Protein AF-A0A7J8IIE7-F1 (afdb_monomer)

InterPro domains:
  IPR001900 Ribonuclease II/R [PF00773] (23-282)
  IPR001900 Ribonuclease II/R [SM00955] (23-291)
  IPR012340 Nucleic acid-binding, OB-fold [SSF50249] (10-291)
  IPR050180 RNR Ribonuclease [PTHR23355] (9-291)

Structure (mmCIF, N/CA/C/O backbone):
data_AF-A0A7J8IIE7-F1
#
_entry.id   AF-A0A7J8IIE7-F1
#
loop_
_atom_site.group_PDB
_atom_site.id
_atom_site.type_symbol
_atom_site.label_atom_id
_atom_site.label_alt_id
_atom_site.label_comp_id
_atom_site.label_asym_id
_atom_site.label_entity_id
_atom_site.label_seq_id
_atom_site.pdbx_PDB_ins_code
_atom_site.Cartn_x
_atom_site.Cartn_y
_atom_site.Cartn_z
_atom_site.occupancy
_atom_site.B_iso_or_equiv
_atom_site.auth_seq_id
_atom_site.auth_comp_id
_atom_site.auth_asym_id
_atom_site.auth_atom_id
_atom_site.pdbx_PDB_model_num
ATOM 1 N N . MET A 1 1 ? -2.745 -30.003 18.448 1.00 51.44 1 MET A N 1
ATOM 2 C CA . MET A 1 1 ? -3.050 -28.563 18.580 1.00 51.44 1 MET A CA 1
ATOM 3 C C . MET A 1 1 ? -3.664 -28.117 17.268 1.00 51.44 1 MET A C 1
ATOM 5 O O . MET A 1 1 ? -3.169 -28.545 16.236 1.00 51.44 1 MET A O 1
ATOM 9 N N . CYS A 1 2 ? -4.763 -27.365 17.295 1.00 62.81 2 CYS A N 1
ATOM 10 C CA . CYS A 1 2 ? -5.325 -26.781 16.077 1.00 62.81 2 CYS A CA 1
ATOM 11 C C . CYS A 1 2 ? -4.445 -25.585 15.702 1.00 62.81 2 CYS A C 1
ATOM 13 O O . CYS A 1 2 ? -4.431 -24.607 16.441 1.00 62.81 2 CYS A O 1
ATOM 15 N N . GLU A 1 3 ? -3.659 -25.696 14.629 1.00 77.00 3 GLU A N 1
ATOM 16 C CA . GLU A 1 3 ? -2.796 -24.598 14.159 1.00 77.00 3 GLU A CA 1
ATOM 17 C C . GLU A 1 3 ? -3.599 -23.472 13.503 1.00 77.00 3 GLU A C 1
ATOM 19 O O . GLU A 1 3 ? -3.144 -22.335 13.461 1.00 77.00 3 GLU A O 1
ATOM 24 N N . MET A 1 4 ? -4.802 -23.774 13.004 1.00 82.75 4 MET A N 1
ATOM 25 C CA . MET A 1 4 ? -5.635 -22.771 12.358 1.00 82.75 4 MET A CA 1
ATOM 26 C C . MET A 1 4 ? -6.387 -21.937 13.400 1.00 82.75 4 MET A C 1
ATOM 28 O O . MET A 1 4 ? -7.080 -22.516 14.248 1.00 82.75 4 MET A O 1
ATOM 32 N N . PRO A 1 5 ? -6.292 -20.599 13.327 1.00 85.00 5 PRO A N 1
ATOM 33 C CA . PRO A 1 5 ? -7.114 -19.722 14.143 1.00 85.00 5 PRO A CA 1
ATOM 34 C C . PRO A 1 5 ? -8.596 -19.881 13.784 1.00 85.00 5 PRO A C 1
ATOM 36 O O . PRO A 1 5 ? -8.955 -20.260 12.669 1.00 85.00 5 PRO A O 1
ATOM 39 N N . VAL A 1 6 ? -9.461 -19.585 14.752 1.00 85.62 6 VAL A N 1
ATOM 40 C CA . VAL A 1 6 ? -10.915 -19.647 14.591 1.00 85.62 6 VAL A CA 1
ATOM 41 C C . VAL A 1 6 ? -11.457 -18.225 14.568 1.00 85.62 6 VAL A C 1
ATOM 43 O O . VAL A 1 6 ? -11.216 -17.462 15.502 1.00 85.62 6 VAL A O 1
ATOM 46 N N . ASN A 1 7 ? -12.208 -17.894 13.521 1.00 88.62 7 ASN A N 1
ATOM 47 C CA . ASN A 1 7 ? -13.047 -16.706 13.466 1.00 88.62 7 ASN A CA 1
ATOM 48 C C . ASN A 1 7 ? -14.441 -17.128 13.007 1.00 88.62 7 ASN A C 1
ATOM 50 O O . ASN A 1 7 ? -14.642 -17.521 11.862 1.00 88.62 7 ASN A O 1
ATOM 54 N N . THR A 1 8 ? -15.389 -17.135 13.936 1.00 87.50 8 THR A N 1
ATOM 55 C CA . THR A 1 8 ? -16.780 -17.550 13.696 1.00 87.50 8 THR A CA 1
ATOM 56 C C . THR A 1 8 ? -17.722 -16.591 14.417 1.00 87.50 8 THR A C 1
ATOM 58 O O . THR A 1 8 ? -17.286 -15.945 15.370 1.00 87.50 8 THR A O 1
ATOM 61 N N . PRO A 1 9 ? -19.005 -16.486 14.033 1.00 87.56 9 PRO A N 1
ATOM 62 C CA . PRO A 1 9 ? -19.965 -15.662 14.769 1.00 87.56 9 PRO A CA 1
ATOM 63 C C . PRO A 1 9 ? -20.050 -16.010 16.266 1.00 87.56 9 PRO A C 1
ATOM 65 O O . PRO A 1 9 ? -20.186 -15.118 17.101 1.00 87.56 9 PRO A O 1
ATOM 68 N N . GLU A 1 10 ? -19.924 -17.293 16.617 1.00 90.75 10 GLU A N 1
ATOM 69 C CA . GLU A 1 10 ? -19.977 -17.787 17.998 1.00 90.75 10 GLU A CA 1
ATOM 70 C C . GLU A 1 10 ? -18.662 -17.565 18.756 1.00 90.75 10 GLU A C 1
ATOM 72 O O . GLU A 1 10 ? -18.666 -17.367 19.972 1.00 90.75 10 GLU A O 1
ATOM 77 N N . ASN A 1 11 ? -17.536 -17.590 18.042 1.00 86.94 11 ASN A N 1
ATOM 78 C CA . ASN A 1 11 ? -16.205 -17.347 18.583 1.00 86.94 11 ASN A CA 1
ATOM 79 C C . ASN A 1 11 ? -15.422 -16.406 17.653 1.00 86.94 11 ASN A C 1
ATOM 81 O O . ASN A 1 11 ? -14.595 -16.875 16.858 1.00 86.94 11 ASN A O 1
ATOM 85 N N . PRO A 1 12 ? -15.721 -15.094 17.694 1.00 90.44 12 PRO A N 1
ATOM 86 C CA . PRO A 1 12 ? -15.067 -14.130 16.831 1.00 90.44 12 PRO A CA 1
ATOM 87 C C . PRO A 1 12 ? -13.641 -13.900 17.309 1.00 90.44 12 PRO A C 1
ATOM 89 O O . PRO A 1 12 ? -13.382 -13.784 18.513 1.00 90.44 12 PRO A O 1
ATOM 92 N N . TRP A 1 13 ? -12.722 -13.788 16.359 1.00 92.06 13 TRP A N 1
ATOM 93 C CA . TRP A 1 13 ? -11.348 -13.441 16.663 1.00 92.06 13 TRP A CA 1
ATOM 94 C C . TRP A 1 13 ? -11.279 -12.036 17.259 1.00 92.06 13 TRP A C 1
ATOM 96 O O . TRP A 1 13 ? -11.956 -11.103 16.817 1.00 92.06 13 TRP A O 1
ATOM 106 N N . LYS A 1 14 ? -10.447 -11.887 18.287 1.00 91.38 14 LYS A N 1
ATOM 107 C CA . LYS A 1 14 ? -10.203 -10.619 18.963 1.00 91.38 14 LYS A CA 1
ATOM 108 C C . LYS A 1 14 ? -8.717 -10.459 19.189 1.00 91.38 14 LYS A C 1
ATOM 110 O O . LYS A 1 14 ? -8.002 -11.433 19.421 1.00 91.38 14 LYS A O 1
ATOM 115 N N . VAL A 1 15 ? -8.297 -9.204 19.192 1.00 92.94 15 VAL A N 1
ATOM 116 C CA . VAL A 1 15 ? -6.971 -8.825 19.652 1.00 92.94 15 VAL A CA 1
ATOM 117 C C . VAL A 1 15 ? -6.779 -9.305 21.095 1.00 92.94 15 VAL A C 1
ATOM 119 O O . VAL A 1 15 ? -7.663 -9.129 21.938 1.00 92.94 15 VAL A O 1
ATOM 122 N N . SER A 1 16 ? -5.639 -9.933 21.374 1.00 93.44 16 SER A N 1
ATOM 123 C CA . SER A 1 16 ? -5.313 -10.402 22.718 1.00 93.44 16 SER A CA 1
ATOM 124 C C . SER A 1 16 ? -4.781 -9.252 23.585 1.00 93.44 16 SER A C 1
ATOM 126 O O . SER A 1 16 ? -4.074 -8.372 23.082 1.00 93.44 16 SER A O 1
ATOM 128 N N . PRO A 1 17 ? -5.058 -9.256 24.904 1.00 95.00 17 PRO A N 1
ATOM 129 C CA . PRO A 1 17 ? -4.499 -8.269 25.830 1.00 95.00 17 PRO A CA 1
ATOM 130 C C . PRO A 1 17 ? -2.966 -8.252 25.855 1.00 95.00 17 PRO A C 1
ATOM 132 O O . PRO A 1 17 ? -2.364 -7.241 26.205 1.00 95.00 17 PRO A O 1
ATOM 135 N N . GLU A 1 18 ? -2.327 -9.378 25.538 1.00 94.88 18 GLU A N 1
ATOM 136 C CA . GLU A 1 18 ? -0.874 -9.516 25.432 1.00 94.88 18 GLU A CA 1
ATOM 137 C C . GLU A 1 18 ? -0.336 -8.692 24.264 1.00 94.88 18 GLU A C 1
ATOM 139 O O . GLU A 1 18 ? 0.529 -7.841 24.460 1.00 94.88 18 GLU A O 1
ATOM 144 N N . GLU A 1 19 ? -0.901 -8.882 23.072 1.00 95.50 19 GLU A N 1
ATOM 145 C CA . GLU A 1 19 ? -0.468 -8.172 21.870 1.00 95.50 19 GLU A CA 1
ATOM 146 C C . GLU A 1 19 ? -0.806 -6.676 21.956 1.00 95.50 19 GLU A C 1
ATOM 148 O O . GLU A 1 19 ? -0.036 -5.853 21.469 1.00 95.50 19 GLU A O 1
ATOM 153 N N . GLU A 1 20 ? -1.886 -6.290 22.647 1.00 94.75 20 GLU A N 1
ATOM 154 C CA . GLU A 1 20 ? -2.185 -4.879 22.953 1.00 94.75 20 GLU A CA 1
ATOM 155 C C . GLU A 1 20 ? -1.110 -4.185 23.792 1.00 94.75 20 GLU A C 1
ATOM 157 O O . GLU A 1 20 ? -0.931 -2.974 23.665 1.00 94.75 20 GLU A O 1
ATOM 162 N N . ARG A 1 21 ? -0.383 -4.924 24.638 1.00 95.62 21 ARG A N 1
ATOM 163 C CA . ARG A 1 21 ? 0.710 -4.364 25.448 1.00 95.62 21 ARG A CA 1
ATOM 164 C C . ARG A 1 21 ? 2.017 -4.247 24.670 1.00 95.62 21 ARG A C 1
ATOM 166 O O . ARG A 1 21 ? 2.823 -3.376 24.988 1.00 95.62 21 ARG A O 1
ATOM 173 N N . GLU A 1 22 ? 2.246 -5.126 23.698 1.00 96.50 22 GLU A N 1
ATOM 174 C CA . GLU A 1 22 ? 3.511 -5.197 22.956 1.00 96.50 22 GLU A CA 1
ATOM 175 C C . GLU A 1 22 ? 3.501 -4.384 21.658 1.00 96.50 22 GLU A C 1
ATOM 177 O O . GLU A 1 22 ? 4.537 -3.861 21.237 1.00 96.50 22 GLU A O 1
ATOM 182 N N . ARG A 1 23 ? 2.340 -4.264 21.011 1.00 98.19 23 ARG A N 1
ATOM 183 C CA . ARG A 1 23 ? 2.190 -3.554 19.740 1.00 98.19 23 ARG A CA 1
ATOM 184 C C . ARG A 1 23 ? 1.880 -2.083 19.955 1.00 98.19 23 ARG A C 1
ATOM 186 O O . ARG A 1 23 ? 1.183 -1.690 20.885 1.00 98.19 23 ARG A O 1
ATOM 193 N N . LYS A 1 24 ? 2.321 -1.250 19.013 1.00 98.44 24 LYS A N 1
ATOM 194 C CA . LYS A 1 24 ? 1.902 0.154 18.973 1.00 98.44 24 LYS A CA 1
ATOM 195 C C . LYS A 1 24 ? 0.457 0.246 18.463 1.00 98.44 24 LYS A C 1
ATOM 197 O O . LYS A 1 24 ? 0.171 -0.146 17.333 1.00 98.44 24 LYS A O 1
ATOM 202 N N . ASP A 1 25 ? -0.447 0.767 19.287 1.00 98.25 25 ASP A N 1
ATOM 203 C CA . ASP A 1 25 ? -1.863 0.920 18.936 1.00 98.25 25 ASP A CA 1
ATOM 204 C C . ASP A 1 25 ? -2.100 2.179 18.086 1.00 98.25 25 ASP A C 1
ATOM 206 O O . ASP A 1 25 ? -1.908 3.314 18.539 1.00 98.25 25 ASP A O 1
ATOM 210 N N . LEU A 1 26 ? -2.518 1.976 16.835 1.00 98.38 26 LEU A N 1
ATOM 211 C CA . LEU A 1 26 ? -2.802 3.043 15.878 1.00 98.38 26 LEU A CA 1
ATOM 212 C C . LEU A 1 26 ? -4.305 3.270 15.662 1.00 98.38 26 LEU A C 1
ATOM 214 O O . LEU A 1 26 ? -4.672 4.261 15.033 1.00 98.38 26 LEU A O 1
ATOM 218 N N . ARG A 1 27 ? -5.177 2.415 16.222 1.00 97.69 27 ARG A N 1
ATOM 219 C CA . ARG A 1 27 ? -6.624 2.352 15.922 1.00 97.69 27 ARG A CA 1
ATOM 220 C C . ARG A 1 27 ? -7.362 3.682 16.080 1.00 97.69 27 ARG A C 1
ATOM 222 O O . ARG A 1 27 ? -8.369 3.907 15.424 1.00 97.69 27 ARG A O 1
ATOM 229 N N . LYS A 1 28 ? -6.900 4.537 16.996 1.00 96.31 28 LYS A N 1
ATOM 230 C CA . LYS A 1 28 ? -7.523 5.837 17.313 1.00 96.31 28 LYS A CA 1
ATOM 231 C C . LYS A 1 28 ? -6.676 7.041 16.916 1.00 96.31 28 LYS A C 1
ATOM 233 O O . LYS A 1 28 ? -7.139 8.169 17.026 1.00 96.31 28 LYS A O 1
ATOM 238 N N . THR A 1 29 ? -5.417 6.820 16.556 1.00 96.38 29 THR A N 1
ATOM 239 C CA . THR A 1 29 ? -4.432 7.896 16.375 1.00 96.38 29 THR A CA 1
ATOM 240 C C . THR A 1 29 ? -4.107 8.163 14.911 1.00 96.38 29 THR A C 1
ATOM 242 O O . THR A 1 29 ? -3.472 9.179 14.621 1.00 96.38 29 THR A O 1
ATOM 245 N N . HIS A 1 30 ? -4.516 7.260 14.017 1.00 97.94 30 HIS A N 1
ATOM 246 C CA . HIS A 1 30 ? -4.252 7.315 12.586 1.00 97.94 30 HIS A CA 1
ATOM 247 C C . HIS A 1 30 ? -5.539 7.055 11.816 1.00 97.94 30 HIS A C 1
ATOM 249 O O . HIS A 1 30 ? -6.321 6.173 12.177 1.00 97.94 30 HIS A O 1
ATOM 255 N N . LEU A 1 31 ? -5.717 7.794 10.725 1.00 97.94 31 LEU A N 1
ATOM 256 C CA . LEU A 1 31 ? -6.650 7.409 9.685 1.00 97.94 31 LEU A CA 1
ATOM 257 C C . LEU A 1 31 ? -5.944 6.401 8.773 1.00 97.94 31 LEU A C 1
ATOM 259 O O . LEU A 1 31 ? -5.111 6.789 7.960 1.00 97.94 31 LEU A O 1
ATOM 263 N N . VAL A 1 32 ? -6.241 5.117 8.965 1.00 98.38 32 VAL A N 1
ATOM 264 C CA . VAL A 1 32 ? -5.679 4.011 8.178 1.00 98.38 32 VAL A CA 1
ATOM 265 C C . VAL A 1 32 ? -6.715 3.550 7.160 1.00 98.38 32 VAL A C 1
ATOM 267 O O . VAL A 1 32 ? -7.879 3.412 7.525 1.00 98.38 32 VAL A O 1
ATOM 270 N N . PHE A 1 33 ? -6.331 3.311 5.909 1.00 97.81 33 PHE A N 1
ATOM 271 C CA . PHE A 1 33 ? -7.233 2.785 4.875 1.00 97.81 33 PHE A CA 1
ATOM 272 C C . PHE A 1 33 ? -6.474 2.052 3.767 1.00 97.81 33 PHE A C 1
ATOM 274 O O . PHE A 1 33 ? -5.266 2.243 3.621 1.00 97.81 33 PHE A O 1
ATOM 281 N N . SER A 1 34 ? -7.171 1.213 2.999 1.00 97.06 34 SER A N 1
ATOM 282 C CA . SER A 1 34 ? -6.613 0.525 1.825 1.00 97.06 34 SER A CA 1
ATOM 283 C C . SER A 1 34 ? -7.158 1.104 0.518 1.00 97.06 34 SER A C 1
ATOM 285 O O . SER A 1 34 ? -8.226 1.728 0.506 1.00 97.06 34 SER A O 1
ATOM 287 N N . ILE A 1 35 ? -6.413 0.911 -0.574 1.00 96.44 35 ILE A N 1
ATOM 288 C CA . ILE A 1 35 ? -6.841 1.215 -1.944 1.00 96.44 35 ILE A CA 1
ATOM 289 C C . ILE A 1 35 ? -6.461 0.020 -2.822 1.00 96.44 35 ILE A C 1
ATOM 291 O O . ILE A 1 35 ? -5.290 -0.172 -3.140 1.00 96.44 35 ILE A O 1
ATOM 295 N N . ASP A 1 36 ? -7.460 -0.758 -3.227 1.00 94.44 36 ASP A N 1
ATOM 296 C CA . ASP A 1 36 ? -7.275 -2.057 -3.876 1.00 94.44 36 ASP A CA 1
ATOM 297 C C . ASP A 1 36 ? -8.044 -2.163 -5.206 1.00 94.44 36 ASP A C 1
ATOM 299 O O . ASP A 1 36 ? -8.912 -1.340 -5.514 1.00 94.44 36 ASP A O 1
ATOM 303 N N . PRO A 1 37 ? -7.827 -3.213 -6.015 1.00 90.94 37 PRO A N 1
ATOM 304 C CA . PRO A 1 37 ? -8.747 -3.533 -7.098 1.00 90.94 37 PRO A CA 1
ATOM 305 C C . PRO A 1 37 ? -10.168 -3.798 -6.577 1.00 90.94 37 PRO A C 1
ATOM 307 O O . PRO A 1 37 ? -10.373 -4.437 -5.541 1.00 90.94 37 PRO A O 1
ATOM 310 N N . LYS A 1 38 ? -11.183 -3.386 -7.344 1.00 86.81 38 LYS A N 1
ATOM 311 C CA . LYS A 1 38 ? -12.585 -3.674 -7.013 1.00 86.81 38 LYS A CA 1
ATOM 312 C C . LYS A 1 38 ? -12.823 -5.184 -6.873 1.00 86.81 38 LYS A C 1
ATOM 314 O O . LYS A 1 38 ? -12.643 -5.934 -7.832 1.00 86.81 38 LYS A O 1
ATOM 319 N N . GLY A 1 39 ? -13.285 -5.602 -5.693 1.00 83.56 39 GLY A N 1
ATOM 320 C CA . GLY A 1 39 ? -13.533 -7.009 -5.359 1.00 83.56 39 GLY A CA 1
ATOM 321 C C . GLY A 1 39 ? -12.336 -7.751 -4.754 1.00 83.56 39 GLY A C 1
ATOM 322 O O . GLY A 1 39 ? -12.441 -8.956 -4.557 1.00 83.56 39 GLY A O 1
ATOM 323 N N . CYS A 1 40 ? -11.227 -7.065 -4.450 1.00 86.19 40 CYS A N 1
ATOM 324 C CA . CYS A 1 40 ? -10.116 -7.633 -3.682 1.00 86.19 40 CYS A CA 1
ATOM 325 C C . CYS A 1 40 ? -10.620 -8.180 -2.336 1.00 86.19 40 CYS A C 1
ATOM 327 O O . CYS A 1 40 ? -11.406 -7.518 -1.657 1.00 86.19 40 CYS A O 1
ATOM 329 N N . GLU A 1 41 ? -10.187 -9.375 -1.942 1.00 83.81 41 GLU A N 1
ATOM 330 C CA . GLU A 1 41 ? -10.557 -10.008 -0.662 1.00 83.81 41 GLU A CA 1
ATOM 331 C C . GLU A 1 41 ? -9.365 -10.099 0.300 1.00 83.81 41 GLU A C 1
ATOM 333 O O . GLU A 1 41 ? -9.548 -10.103 1.510 1.00 83.81 41 GLU A O 1
ATOM 338 N N . ASP A 1 42 ? -8.159 -10.128 -0.250 1.00 88.50 42 ASP A N 1
ATOM 339 C CA . ASP A 1 42 ? -6.847 -10.280 0.368 1.00 88.50 42 ASP A CA 1
ATOM 340 C C . ASP A 1 42 ? -6.148 -8.918 0.445 1.00 88.50 42 ASP A C 1
ATOM 342 O O . ASP A 1 42 ? -5.190 -8.638 -0.262 1.00 88.50 42 ASP A O 1
ATOM 346 N N . VAL A 1 43 ? -6.694 -8.038 1.287 1.00 93.19 43 VAL A N 1
ATOM 347 C CA . VAL A 1 43 ? -6.110 -6.705 1.524 1.00 93.19 43 VAL A CA 1
ATOM 348 C C . VAL A 1 43 ? -4.872 -6.841 2.406 1.00 93.19 43 VAL A C 1
ATOM 350 O O . VAL A 1 43 ? -5.006 -6.994 3.624 1.00 93.19 43 VAL A O 1
ATOM 353 N N . ASP A 1 44 ? -3.690 -6.786 1.801 1.00 95.56 44 ASP A N 1
ATOM 354 C CA . ASP A 1 44 ? -2.413 -6.992 2.491 1.00 95.56 44 ASP A CA 1
ATOM 355 C C . ASP A 1 44 ? -1.808 -5.697 3.041 1.00 95.56 44 ASP A C 1
ATOM 357 O O . ASP A 1 44 ? -1.082 -5.732 4.040 1.00 95.56 44 ASP A O 1
ATOM 361 N N . ASP A 1 45 ? -2.106 -4.557 2.419 1.00 97.31 45 ASP A N 1
ATOM 362 C CA . ASP A 1 45 ? -1.516 -3.267 2.745 1.00 97.31 45 ASP A CA 1
ATOM 363 C C . ASP A 1 45 ? -2.554 -2.166 2.992 1.00 97.31 45 ASP A C 1
ATOM 365 O O . ASP A 1 45 ? -3.656 -2.133 2.450 1.00 97.31 45 ASP A O 1
ATOM 369 N N . THR A 1 46 ? -2.192 -1.250 3.885 1.00 98.50 46 THR A N 1
ATOM 370 C CA . THR A 1 46 ? -2.941 -0.024 4.168 1.00 98.50 46 THR A CA 1
ATOM 371 C C . THR A 1 46 ? -1.976 1.139 4.346 1.00 98.50 46 THR A C 1
ATOM 373 O O . THR A 1 46 ? -0.808 0.964 4.712 1.00 98.50 46 THR A O 1
ATOM 376 N N . LEU A 1 47 ? -2.485 2.345 4.124 1.00 98.69 47 LEU A N 1
ATOM 377 C CA . LEU A 1 47 ? -1.741 3.592 4.204 1.00 98.69 47 LEU A CA 1
ATOM 378 C C . LEU A 1 47 ? -2.316 4.491 5.297 1.00 98.69 47 LEU A C 1
ATOM 380 O O . LEU A 1 47 ? -3.501 4.425 5.629 1.00 98.69 47 LEU A O 1
ATOM 384 N N . SER A 1 48 ? -1.474 5.368 5.835 1.00 98.69 48 SER A N 1
ATOM 385 C CA . SER A 1 48 ? -1.912 6.510 6.634 1.00 98.69 48 SER A CA 1
ATOM 386 C C . SER A 1 48 ? -1.013 7.721 6.413 1.00 98.69 48 SER A C 1
ATOM 388 O O . SER A 1 48 ? 0.171 7.598 6.099 1.00 98.69 48 SER A O 1
ATOM 390 N N . VAL A 1 49 ? -1.580 8.911 6.592 1.00 98.56 49 VAL A N 1
ATOM 391 C CA . VAL A 1 49 ? -0.825 10.164 6.639 1.00 98.56 49 VAL A CA 1
ATOM 392 C C . VAL A 1 49 ? -1.434 11.086 7.686 1.00 98.56 49 VAL A C 1
ATOM 394 O O . VAL A 1 49 ? -2.655 11.144 7.836 1.00 98.56 49 VAL A O 1
ATOM 397 N N . ARG A 1 50 ? -0.594 11.804 8.433 1.00 98.00 50 ARG A N 1
ATOM 398 C CA . ARG A 1 50 ? -1.048 12.830 9.381 1.00 98.00 50 ARG A CA 1
ATOM 399 C C . ARG A 1 50 ? -0.014 13.925 9.588 1.00 98.00 50 ARG A C 1
ATOM 401 O O . ARG A 1 50 ? 1.177 13.712 9.381 1.00 98.00 50 ARG A O 1
ATOM 408 N N . THR A 1 51 ? -0.470 15.071 10.075 1.00 98.00 51 THR A N 1
ATOM 409 C CA . THR A 1 51 ? 0.404 16.154 10.536 1.00 98.00 51 THR A CA 1
ATOM 410 C C . THR A 1 51 ? 0.776 15.935 12.002 1.00 98.00 51 THR A C 1
ATOM 412 O O . THR A 1 51 ? -0.087 15.701 12.848 1.00 98.00 51 THR A O 1
ATOM 415 N N . LEU A 1 52 ? 2.064 16.014 12.312 1.00 97.81 52 LEU A N 1
ATOM 416 C CA . LEU A 1 52 ? 2.616 15.925 13.659 1.00 97.81 52 LEU A CA 1
ATOM 417 C C . LEU A 1 52 ? 2.566 17.283 14.377 1.00 97.81 52 LEU A C 1
ATOM 419 O O . LEU A 1 52 ? 2.445 18.340 13.763 1.00 97.81 52 LEU A O 1
ATOM 423 N N . ASN A 1 53 ? 2.738 17.274 15.703 1.00 96.56 53 ASN A N 1
ATOM 424 C CA . ASN A 1 53 ? 2.701 18.491 16.530 1.00 96.56 53 ASN A CA 1
ATOM 425 C C . ASN A 1 53 ? 3.785 19.525 16.167 1.00 96.56 53 ASN A C 1
ATOM 427 O O . ASN A 1 53 ? 3.607 20.715 16.409 1.00 96.56 53 ASN A O 1
ATOM 431 N N . ASN A 1 54 ? 4.915 19.084 15.608 1.00 95.50 54 ASN A N 1
ATOM 432 C CA . ASN A 1 54 ? 5.990 19.952 15.110 1.00 95.50 54 ASN A CA 1
ATOM 433 C C . ASN A 1 54 ? 5.705 20.512 13.699 1.00 95.50 54 ASN A C 1
ATOM 435 O O . ASN A 1 54 ? 6.500 21.295 13.181 1.00 95.50 54 ASN A O 1
ATOM 439 N N . GLY A 1 55 ? 4.579 20.132 13.092 1.00 96.75 55 GLY A N 1
ATOM 440 C CA . GLY A 1 55 ? 4.159 20.525 11.752 1.00 96.75 55 GLY A CA 1
ATOM 441 C C . GLY A 1 55 ? 4.706 19.646 10.630 1.00 96.75 55 GLY A C 1
ATOM 442 O O . GLY A 1 55 ? 4.308 19.873 9.493 1.00 96.75 55 GLY A O 1
ATOM 443 N N . ASP A 1 56 ? 5.583 18.682 10.928 1.00 98.25 56 ASP A N 1
ATOM 444 C CA . ASP A 1 56 ? 6.042 17.668 9.971 1.00 98.25 56 ASP A CA 1
ATOM 445 C C . ASP A 1 56 ? 4.926 16.666 9.653 1.00 98.25 56 ASP A C 1
ATOM 447 O O . ASP A 1 56 ? 3.892 16.634 10.323 1.00 98.25 56 ASP A O 1
ATOM 451 N N . LEU A 1 57 ? 5.119 15.844 8.624 1.00 98.56 57 LEU A N 1
ATOM 452 C CA . LEU A 1 57 ? 4.173 14.790 8.264 1.00 98.56 57 LEU A CA 1
ATOM 453 C C . LEU A 1 57 ? 4.666 13.438 8.776 1.00 98.56 57 LEU A C 1
ATOM 455 O O . LEU A 1 57 ? 5.864 13.175 8.795 1.00 98.56 57 LEU A O 1
ATOM 459 N N . GLU A 1 58 ? 3.747 12.561 9.159 1.00 98.69 58 GLU A N 1
ATOM 460 C CA . GLU A 1 58 ? 4.024 11.143 9.372 1.00 98.69 58 GLU A CA 1
ATOM 461 C C . GLU A 1 58 ? 3.281 10.341 8.307 1.00 98.69 58 GLU A C 1
ATOM 463 O O . GLU A 1 58 ? 2.053 10.386 8.247 1.00 98.69 58 GLU A O 1
ATOM 468 N N . LEU A 1 59 ? 4.036 9.645 7.461 1.00 98.81 59 LEU A N 1
ATOM 469 C CA . LEU A 1 59 ? 3.543 8.688 6.474 1.00 98.81 59 LEU A CA 1
ATOM 470 C C . LEU A 1 59 ? 3.662 7.281 7.059 1.00 98.81 59 LEU A C 1
ATOM 472 O O . LEU A 1 59 ? 4.716 6.941 7.593 1.00 98.81 59 LEU A O 1
ATOM 476 N N . GLY A 1 60 ? 2.633 6.451 6.919 1.00 98.75 60 GLY A N 1
ATOM 477 C CA . GLY A 1 60 ? 2.643 5.056 7.346 1.00 98.75 60 GLY A CA 1
ATOM 478 C C . GLY A 1 60 ? 2.252 4.098 6.229 1.00 98.75 60 GLY A C 1
ATOM 479 O O . GLY A 1 60 ? 1.278 4.332 5.520 1.00 98.75 60 GLY A O 1
ATOM 480 N N . VAL A 1 61 ? 3.000 3.001 6.118 1.00 98.88 61 VAL A N 1
ATOM 481 C CA . VAL A 1 61 ? 2.618 1.791 5.382 1.00 98.88 61 VAL A CA 1
ATOM 482 C C . VAL A 1 61 ? 2.461 0.673 6.405 1.00 98.88 61 VAL A C 1
ATOM 484 O O . VAL A 1 61 ? 3.382 0.421 7.189 1.00 98.88 61 VAL A O 1
ATOM 487 N N . HIS A 1 62 ? 1.307 0.013 6.410 1.00 98.75 62 HIS A N 1
ATOM 488 C CA . HIS A 1 62 ? 0.971 -1.031 7.373 1.00 98.75 62 HIS A CA 1
ATOM 489 C C . HIS A 1 62 ? 0.601 -2.310 6.624 1.00 98.75 62 HIS A C 1
ATOM 491 O O . HIS A 1 62 ? -0.401 -2.342 5.914 1.00 98.75 62 HIS A O 1
ATOM 497 N N . ILE A 1 63 ? 1.418 -3.347 6.796 1.00 98.62 63 ILE A N 1
ATOM 498 C CA . ILE A 1 63 ? 1.274 -4.640 6.123 1.00 98.62 63 ILE A CA 1
ATOM 499 C C . ILE A 1 63 ? 0.681 -5.653 7.094 1.00 98.62 63 ILE A C 1
ATOM 501 O O . ILE A 1 63 ? 1.062 -5.664 8.264 1.00 98.62 63 ILE A O 1
ATOM 505 N N . ALA A 1 64 ? -0.211 -6.521 6.631 1.00 98.12 64 ALA A N 1
ATOM 506 C CA . ALA A 1 64 ? -0.758 -7.624 7.411 1.00 98.12 64 ALA A CA 1
ATOM 507 C C . ALA A 1 64 ? 0.339 -8.432 8.137 1.00 98.12 64 ALA A C 1
ATOM 509 O O . ALA A 1 64 ? 1.312 -8.884 7.528 1.00 98.12 64 ALA A O 1
ATOM 510 N N . ASP A 1 65 ? 0.197 -8.660 9.450 1.00 97.50 65 ASP A N 1
ATOM 511 C CA . ASP A 1 65 ? 1.173 -9.453 10.215 1.00 97.50 65 ASP A CA 1
ATOM 512 C C . ASP A 1 65 ? 0.915 -10.959 10.076 1.00 97.50 65 ASP A C 1
ATOM 514 O O . ASP A 1 65 ? 0.570 -11.654 11.033 1.00 97.50 65 ASP A O 1
ATOM 518 N N . VAL A 1 66 ? 1.101 -11.478 8.862 1.00 97.06 66 VAL A N 1
ATOM 519 C CA . VAL A 1 66 ? 0.966 -12.910 8.551 1.00 97.06 66 VAL A CA 1
ATOM 520 C C . VAL A 1 66 ? 1.872 -13.761 9.448 1.00 97.06 66 VAL A C 1
ATOM 522 O O . VAL A 1 66 ? 1.478 -14.835 9.903 1.00 97.06 66 VAL A O 1
ATOM 525 N N . THR A 1 67 ? 3.070 -13.262 9.768 1.00 96.19 67 THR A N 1
ATOM 526 C CA . THR A 1 67 ? 4.067 -13.984 10.578 1.00 96.19 67 THR A CA 1
ATOM 527 C C . THR A 1 67 ? 3.646 -14.204 12.030 1.00 96.19 67 THR A C 1
ATOM 529 O O . THR A 1 67 ? 4.222 -15.052 12.706 1.00 96.19 67 THR A O 1
ATOM 532 N N . HIS A 1 68 ? 2.642 -13.470 12.520 1.00 95.38 68 HIS A N 1
ATOM 533 C CA . HIS A 1 68 ? 2.030 -13.757 13.815 1.00 95.38 68 HIS A CA 1
ATOM 534 C C . HIS A 1 68 ? 1.231 -15.070 13.787 1.00 95.38 68 HIS A C 1
ATOM 536 O O . HIS A 1 68 ? 1.253 -15.824 14.756 1.00 95.38 68 HIS A O 1
ATOM 542 N N . PHE A 1 69 ? 0.552 -15.361 12.674 1.00 94.81 69 PHE A N 1
ATOM 543 C CA . PHE A 1 69 ? -0.307 -16.540 12.527 1.00 94.81 69 PHE A CA 1
ATOM 544 C C . PHE A 1 69 ? 0.424 -17.747 11.931 1.00 94.81 69 PHE A C 1
ATOM 546 O O . PHE A 1 69 ? 0.056 -18.888 12.199 1.00 94.81 69 PHE A O 1
ATOM 553 N N . VAL A 1 70 ? 1.463 -17.509 11.129 1.00 95.94 70 VAL A N 1
ATOM 554 C CA . VAL A 1 70 ? 2.243 -18.558 10.465 1.00 95.94 70 VAL A CA 1
ATOM 555 C C . VAL A 1 70 ? 3.583 -18.719 11.176 1.00 95.94 70 VAL A C 1
ATOM 557 O O . VAL A 1 70 ? 4.578 -18.081 10.835 1.00 95.94 70 VAL A O 1
ATOM 560 N N . ALA A 1 71 ? 3.602 -19.574 12.199 1.00 95.62 71 ALA A N 1
ATOM 561 C CA . ALA A 1 71 ? 4.817 -19.855 12.955 1.00 95.62 71 ALA A CA 1
ATOM 562 C C . ALA A 1 71 ? 5.840 -20.635 12.101 1.00 95.62 71 ALA A C 1
ATOM 564 O O . ALA A 1 71 ? 5.442 -21.555 11.373 1.00 95.62 71 ALA A O 1
ATOM 565 N N . PRO A 1 72 ? 7.152 -20.344 12.219 1.00 96.06 72 PRO A N 1
ATOM 566 C CA . PRO A 1 72 ? 8.189 -21.091 11.512 1.00 96.06 72 PRO A CA 1
ATOM 567 C C . PRO A 1 72 ? 8.098 -22.600 11.774 1.00 96.06 72 PRO A C 1
ATOM 569 O O . PRO A 1 72 ? 8.016 -23.034 12.922 1.00 96.06 72 PRO A O 1
ATOM 572 N N . ASN A 1 73 ? 8.170 -23.398 10.709 1.00 95.94 73 ASN A N 1
ATOM 573 C CA . ASN A 1 73 ? 8.068 -24.861 10.695 1.00 95.94 73 ASN A CA 1
ATOM 574 C C . ASN A 1 73 ? 6.715 -25.458 11.139 1.00 95.94 73 ASN A C 1
ATOM 576 O O . ASN A 1 73 ? 6.646 -26.664 11.376 1.00 95.94 73 ASN A O 1
ATOM 580 N N . SER A 1 74 ? 5.649 -24.656 11.218 1.00 95.88 74 SER A N 1
ATOM 581 C CA . SER A 1 74 ? 4.266 -25.163 11.306 1.00 95.88 74 SER A CA 1
ATOM 582 C C . SER A 1 74 ? 3.843 -25.886 10.018 1.00 95.88 74 SER A C 1
ATOM 584 O O . SER A 1 74 ? 4.495 -25.745 8.977 1.00 95.88 74 SER A O 1
ATOM 586 N N . TYR A 1 75 ? 2.731 -26.632 10.041 1.00 95.69 75 TYR A N 1
ATOM 587 C CA . TYR A 1 75 ? 2.197 -27.234 8.811 1.00 95.69 75 TYR A CA 1
ATOM 588 C C . TYR A 1 75 ? 1.802 -26.163 7.789 1.00 95.69 75 TYR A C 1
ATOM 590 O O . TYR A 1 75 ? 2.011 -26.356 6.591 1.00 95.69 75 TYR A O 1
ATOM 598 N N . ILE A 1 76 ? 1.297 -25.019 8.263 1.00 95.81 76 ILE A N 1
ATOM 599 C CA . ILE A 1 76 ? 0.964 -23.872 7.409 1.00 95.81 76 ILE A CA 1
ATOM 600 C C . ILE A 1 76 ? 2.228 -23.298 6.754 1.00 95.81 76 ILE A C 1
ATOM 602 O O . ILE A 1 76 ? 2.219 -23.065 5.550 1.00 95.81 76 ILE A O 1
ATOM 606 N N . ASP A 1 77 ? 3.328 -23.126 7.497 1.00 97.00 77 ASP A N 1
ATOM 607 C CA . ASP A 1 77 ? 4.610 -22.660 6.939 1.00 97.00 77 ASP A CA 1
ATOM 608 C C . ASP A 1 77 ? 5.182 -23.645 5.907 1.00 97.00 77 ASP A C 1
ATOM 610 O O . ASP A 1 77 ? 5.625 -23.248 4.832 1.00 97.00 77 ASP A O 1
ATOM 614 N N . ILE A 1 78 ? 5.142 -24.951 6.188 1.00 97.44 78 ILE A N 1
ATOM 615 C CA . ILE A 1 78 ? 5.618 -25.980 5.250 1.00 97.44 78 ILE A CA 1
ATOM 616 C C . ILE A 1 78 ? 4.834 -25.927 3.928 1.00 97.44 78 ILE A C 1
ATOM 618 O O . ILE A 1 78 ? 5.444 -25.954 2.854 1.00 97.44 78 ILE A O 1
ATOM 622 N N . GLU A 1 79 ? 3.507 -25.815 3.995 1.00 96.75 79 GLU A N 1
ATOM 623 C CA . GLU A 1 79 ? 2.657 -25.706 2.806 1.00 96.75 79 GLU A CA 1
ATOM 624 C C . GLU A 1 79 ? 2.875 -24.373 2.073 1.00 96.75 79 GLU A C 1
ATOM 626 O O . GLU A 1 79 ? 3.065 -24.365 0.856 1.00 96.75 79 GLU A O 1
ATOM 631 N N . ALA A 1 80 ? 2.934 -23.251 2.798 1.00 97.25 80 ALA A N 1
ATOM 632 C CA . ALA A 1 80 ? 3.171 -21.926 2.226 1.00 97.25 80 ALA A CA 1
ATOM 633 C C . ALA A 1 80 ? 4.523 -21.855 1.498 1.00 97.25 80 ALA A C 1
ATOM 635 O O . ALA A 1 80 ? 4.584 -21.366 0.371 1.00 97.25 80 ALA A O 1
ATOM 636 N N . ARG A 1 81 ? 5.594 -22.421 2.079 1.00 97.12 81 ARG A N 1
ATOM 637 C CA . ARG A 1 81 ? 6.911 -22.541 1.423 1.00 97.12 81 ARG A CA 1
ATOM 638 C C . ARG A 1 81 ? 6.860 -23.396 0.160 1.00 97.12 81 ARG A C 1
ATOM 640 O O . ARG A 1 81 ? 7.569 -23.100 -0.795 1.00 97.12 81 ARG A O 1
ATOM 647 N N . THR A 1 82 ? 6.031 -24.440 0.153 1.00 97.69 82 THR A N 1
ATOM 648 C CA . THR A 1 82 ? 5.866 -25.322 -1.011 1.00 97.69 82 THR A CA 1
ATOM 649 C C . THR A 1 82 ? 5.126 -24.616 -2.149 1.00 97.69 82 THR A C 1
ATOM 651 O O . THR A 1 82 ? 5.510 -24.763 -3.308 1.00 97.69 82 THR A O 1
ATOM 654 N N . ARG A 1 83 ? 4.097 -23.815 -1.836 1.00 97.44 83 ARG A N 1
ATOM 655 C CA . ARG A 1 83 ? 3.353 -23.016 -2.829 1.00 97.44 83 ARG A CA 1
ATOM 656 C C . ARG A 1 83 ? 4.122 -21.786 -3.308 1.00 97.44 83 ARG A C 1
ATOM 658 O O . ARG A 1 83 ? 4.003 -21.420 -4.475 1.00 97.44 83 ARG A O 1
ATOM 665 N N . ALA A 1 84 ? 4.900 -21.173 -2.415 1.00 96.94 84 ALA A N 1
ATOM 666 C CA . ALA A 1 84 ? 5.705 -19.956 -2.564 1.00 96.94 84 ALA A CA 1
ATOM 667 C C . ALA A 1 84 ? 4.938 -18.657 -2.876 1.00 96.94 84 ALA A C 1
ATOM 669 O O . ALA A 1 84 ? 5.355 -17.589 -2.434 1.00 96.94 84 ALA A O 1
ATOM 670 N N . THR A 1 85 ? 3.847 -18.715 -3.641 1.00 96.62 85 THR A N 1
ATOM 671 C CA . THR A 1 85 ? 3.046 -17.548 -4.024 1.00 96.62 85 THR A CA 1
ATOM 672 C C . THR A 1 85 ? 1.607 -17.944 -4.361 1.00 96.62 85 THR A C 1
ATOM 674 O O . THR A 1 85 ? 1.322 -19.115 -4.621 1.00 96.62 85 THR A O 1
ATOM 677 N N . THR A 1 86 ? 0.697 -16.969 -4.354 1.00 95.50 86 THR A N 1
ATOM 678 C CA . THR A 1 86 ? -0.673 -17.137 -4.856 1.00 95.50 86 THR A CA 1
ATOM 679 C C . THR A 1 86 ? -0.665 -17.036 -6.380 1.00 95.50 86 THR A C 1
ATOM 681 O O . THR A 1 86 ? -0.105 -16.097 -6.944 1.00 95.50 86 THR A O 1
ATOM 684 N N . TYR A 1 87 ? -1.310 -17.980 -7.067 1.00 94.19 87 TYR A N 1
ATOM 685 C CA . TYR A 1 87 ? -1.456 -17.925 -8.525 1.00 94.19 87 TYR A CA 1
ATOM 686 C C . TYR A 1 87 ? -2.788 -17.281 -8.899 1.00 94.19 87 TYR A C 1
ATOM 688 O O . TYR A 1 87 ? -3.845 -17.863 -8.648 1.00 94.19 87 TYR A O 1
ATOM 696 N N . TYR A 1 88 ? -2.737 -16.113 -9.539 1.00 90.25 88 TYR A N 1
ATOM 697 C CA . TYR A 1 88 ? -3.912 -15.410 -1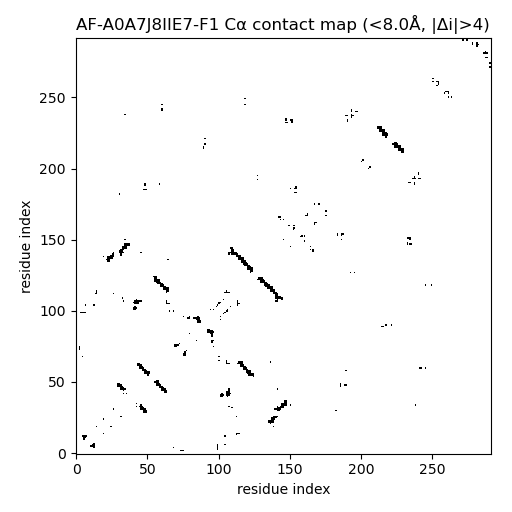0.055 1.00 90.25 88 TYR A CA 1
ATOM 698 C C . TYR A 1 88 ? -4.140 -15.782 -11.525 1.00 90.25 88 TYR A C 1
ATOM 700 O O . TYR A 1 88 ? -3.314 -15.488 -12.389 1.00 90.25 88 TYR A O 1
ATOM 708 N N . LEU A 1 89 ? -5.259 -16.448 -11.808 1.00 90.38 89 LEU A N 1
ATOM 709 C CA . LEU A 1 89 ? -5.744 -16.731 -13.160 1.00 90.38 89 LEU A CA 1
ATOM 710 C C . LEU A 1 89 ? -6.938 -15.825 -13.477 1.00 90.38 89 LEU A C 1
ATOM 712 O O . LEU A 1 89 ? -7.512 -15.195 -12.592 1.00 90.38 89 LEU A O 1
ATOM 716 N N . ALA A 1 90 ? -7.350 -15.793 -14.745 1.00 86.75 90 ALA A N 1
ATOM 717 C CA . ALA A 1 90 ? -8.484 -14.975 -15.173 1.00 86.75 90 ALA A CA 1
ATOM 718 C C . ALA A 1 90 ? -9.806 -15.335 -14.460 1.00 86.75 90 ALA A C 1
ATOM 720 O O . ALA A 1 90 ? -10.633 -14.456 -14.241 1.00 86.75 90 ALA A O 1
ATOM 721 N N . ASP A 1 91 ? -10.015 -16.610 -14.104 1.00 86.62 91 ASP A N 1
ATOM 722 C CA . ASP A 1 91 ? -11.289 -17.132 -13.582 1.00 86.62 91 ASP A CA 1
ATOM 723 C C . ASP A 1 91 ? -11.251 -17.608 -12.121 1.00 86.62 91 ASP A C 1
ATOM 725 O O . ASP A 1 91 ? -12.292 -17.991 -11.566 1.00 86.62 91 ASP A O 1
ATOM 729 N N . ARG A 1 92 ? -10.059 -17.668 -11.519 1.00 87.38 92 ARG A N 1
ATOM 730 C CA . ARG A 1 92 ? -9.829 -18.193 -10.168 1.00 87.38 92 ARG A CA 1
ATOM 731 C C . ARG A 1 92 ? -8.464 -17.770 -9.629 1.00 87.38 92 ARG A C 1
ATOM 733 O O . ARG A 1 92 ? -7.571 -17.405 -10.389 1.00 87.38 92 ARG A O 1
ATOM 740 N N . ARG A 1 93 ? -8.272 -17.953 -8.327 1.00 90.50 93 ARG A N 1
ATOM 741 C CA . ARG A 1 93 ? -6.963 -17.886 -7.672 1.00 90.50 93 ARG A CA 1
ATOM 742 C C . ARG A 1 93 ? -6.651 -19.186 -6.939 1.00 90.50 93 ARG A C 1
ATOM 744 O O . ARG A 1 93 ? -7.568 -19.885 -6.507 1.00 90.50 93 ARG A O 1
ATOM 751 N N . TYR A 1 94 ? -5.368 -19.503 -6.815 1.00 93.75 94 TYR A N 1
ATOM 752 C CA . TYR A 1 94 ? -4.869 -20.575 -5.956 1.00 93.75 94 TYR A CA 1
ATOM 753 C C . TYR A 1 94 ? -4.052 -19.960 -4.829 1.00 93.75 94 TYR A C 1
ATOM 755 O O . TYR A 1 94 ? -2.895 -19.597 -5.035 1.00 93.75 94 TYR A O 1
ATOM 763 N N . ASP A 1 95 ? -4.678 -19.838 -3.662 1.00 95.12 95 ASP A N 1
ATOM 764 C CA . ASP A 1 95 ? -4.114 -19.116 -2.524 1.00 95.12 95 ASP A CA 1
ATOM 765 C C . ASP A 1 95 ? -2.877 -19.814 -1.950 1.00 95.12 95 ASP A C 1
ATOM 767 O O . ASP A 1 95 ? -2.852 -21.037 -1.778 1.00 95.12 95 ASP A O 1
ATOM 771 N N . MET A 1 96 ? -1.852 -19.031 -1.610 1.00 96.62 96 MET A N 1
ATOM 772 C CA . MET A 1 96 ? -0.690 -19.518 -0.861 1.00 96.62 96 MET A CA 1
ATOM 773 C C . MET A 1 96 ? -1.079 -19.967 0.553 1.00 96.62 96 MET A C 1
ATOM 775 O O . MET A 1 96 ? -0.550 -20.955 1.061 1.00 96.62 96 MET A O 1
ATOM 779 N N . LEU A 1 97 ? -2.003 -19.240 1.182 1.00 95.69 97 LEU A N 1
ATOM 780 C CA . LEU A 1 97 ? -2.461 -19.466 2.550 1.00 95.69 97 LEU A CA 1
ATOM 781 C C . LEU A 1 97 ? -3.934 -19.900 2.569 1.00 95.69 97 LEU A C 1
ATOM 783 O O . LEU A 1 97 ? -4.679 -19.586 1.643 1.00 95.69 97 LEU A O 1
ATOM 787 N N . PRO A 1 98 ? -4.387 -20.601 3.623 1.00 94.38 98 PRO A N 1
ATOM 788 C CA . PRO A 1 98 ? -5.806 -20.881 3.825 1.00 94.38 98 PRO A CA 1
ATOM 789 C C . PRO A 1 98 ? -6.652 -19.600 3.869 1.00 94.38 98 PRO A C 1
ATOM 791 O O . PRO A 1 98 ? -6.213 -18.593 4.426 1.00 94.38 98 PRO A O 1
ATOM 794 N N . SER A 1 99 ? -7.894 -19.667 3.379 1.00 92.19 99 SER A N 1
ATOM 795 C CA . SER A 1 99 ? -8.802 -18.511 3.277 1.00 92.19 99 SER A CA 1
ATOM 796 C C . SER A 1 99 ? -9.074 -17.803 4.607 1.00 92.19 99 SER A C 1
ATOM 798 O O . SER A 1 99 ? -9.219 -16.587 4.630 1.00 92.19 99 SER A O 1
ATOM 800 N N . ILE A 1 100 ? -9.081 -18.538 5.724 1.00 93.44 100 ILE A N 1
ATOM 801 C CA . ILE A 1 100 ? -9.218 -17.957 7.071 1.00 93.44 100 ILE A CA 1
ATOM 802 C C . ILE A 1 100 ? -8.080 -16.980 7.414 1.00 93.44 100 ILE A C 1
ATOM 804 O O . ILE A 1 100 ? -8.271 -16.051 8.194 1.00 93.44 100 ILE A O 1
ATOM 808 N N . LEU A 1 101 ? -6.895 -17.168 6.826 1.00 93.88 101 LEU A N 1
ATOM 809 C CA . LEU A 1 101 ? -5.783 -16.232 6.952 1.00 93.88 101 LEU A CA 1
ATOM 810 C C . LEU A 1 101 ? -5.855 -15.170 5.855 1.00 93.88 101 LEU A C 1
ATOM 812 O O . LEU A 1 101 ? -5.947 -13.991 6.181 1.00 93.88 101 LEU A O 1
ATOM 816 N N . SER A 1 102 ? -5.860 -15.569 4.579 1.00 91.69 102 SER A N 1
ATOM 817 C CA . SER A 1 102 ? -5.724 -14.628 3.456 1.00 91.69 102 SER A CA 1
ATOM 818 C C . SER A 1 102 ? -6.913 -13.679 3.290 1.00 91.69 102 SER A C 1
ATOM 820 O O . SER A 1 102 ? -6.707 -12.491 3.081 1.00 91.69 102 SER A O 1
ATOM 822 N N . ALA A 1 103 ? -8.147 -14.170 3.416 1.00 89.31 103 ALA A N 1
ATOM 823 C CA . ALA A 1 103 ? -9.363 -13.401 3.133 1.00 89.31 103 ALA A CA 1
ATOM 824 C C . ALA A 1 103 ? -10.070 -12.865 4.393 1.00 89.31 103 ALA A C 1
ATOM 826 O O . ALA A 1 103 ? -11.109 -12.217 4.288 1.00 89.31 103 ALA A O 1
ATOM 827 N N . ASP A 1 104 ? -9.540 -13.146 5.589 1.00 91.62 104 ASP A N 1
ATOM 828 C CA . ASP A 1 104 ? -10.167 -12.737 6.851 1.00 91.62 104 ASP A CA 1
ATOM 829 C C . ASP A 1 104 ? -9.160 -12.176 7.861 1.00 91.62 104 ASP A C 1
ATOM 831 O O . ASP A 1 104 ? -9.063 -10.958 8.020 1.00 91.62 104 ASP A O 1
ATOM 835 N N . LEU A 1 105 ? -8.407 -13.027 8.566 1.00 92.81 105 LEU A N 1
ATOM 836 C CA . LEU A 1 105 ? -7.633 -12.587 9.733 1.00 92.81 105 LEU A CA 1
ATOM 837 C C . LEU A 1 105 ? -6.397 -11.758 9.398 1.00 92.81 105 LEU A C 1
ATOM 839 O O . LEU A 1 105 ? -6.026 -10.886 10.184 1.00 92.81 105 LEU A O 1
ATOM 843 N N . CYS A 1 106 ? -5.756 -12.033 8.266 1.00 94.19 106 CYS A N 1
ATOM 844 C CA . CYS A 1 106 ? -4.656 -11.217 7.767 1.00 94.19 106 CYS A CA 1
ATOM 845 C C . CYS A 1 106 ? -5.157 -10.116 6.835 1.00 94.19 106 CYS A C 1
ATOM 847 O O . CYS A 1 106 ? -4.495 -9.090 6.747 1.00 94.19 106 CYS A O 1
ATOM 849 N N . SER A 1 107 ? -6.337 -10.260 6.222 1.00 94.62 107 SER A N 1
ATOM 850 C CA . SER A 1 107 ? -6.892 -9.165 5.433 1.00 94.62 107 SER A CA 1
ATOM 851 C C . SER A 1 107 ? -7.221 -7.958 6.318 1.00 94.62 107 SER A C 1
ATOM 853 O O . SER A 1 107 ? -7.961 -8.049 7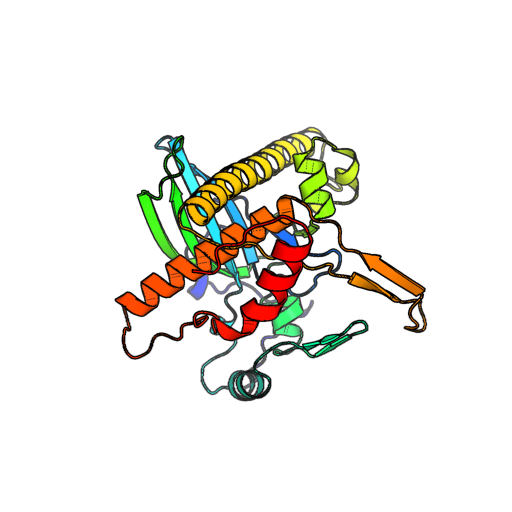.306 1.00 94.62 107 SER A O 1
ATOM 855 N N . LEU A 1 108 ? -6.686 -6.800 5.933 1.00 95.19 108 LEU A N 1
ATOM 856 C CA . LEU A 1 108 ? -6.858 -5.505 6.588 1.00 95.19 108 LEU A CA 1
ATOM 857 C C . LEU A 1 108 ? -8.222 -4.868 6.271 1.00 95.19 108 LEU A C 1
ATOM 859 O O . LEU A 1 108 ? -8.320 -3.719 5.840 1.00 95.19 108 LEU A O 1
ATOM 863 N N . LEU A 1 109 ? -9.291 -5.637 6.489 1.00 90.12 109 LEU A N 1
ATOM 864 C CA . LEU A 1 109 ? -10.668 -5.246 6.201 1.00 90.12 109 LEU A CA 1
ATOM 865 C C . LEU A 1 109 ? -11.098 -3.985 6.971 1.00 90.12 109 LEU A C 1
ATOM 867 O O . LEU A 1 109 ? -10.666 -3.721 8.098 1.00 90.12 109 LEU A O 1
ATOM 871 N N . GLY A 1 110 ? -12.011 -3.227 6.360 1.00 90.19 110 GLY A N 1
ATOM 872 C CA . GLY A 1 110 ? -12.615 -2.042 6.960 1.00 90.19 110 GLY A CA 1
ATOM 873 C C . GLY A 1 110 ? -13.396 -2.367 8.237 1.00 90.19 110 GLY A C 1
ATOM 874 O O . GLY A 1 110 ? -14.124 -3.356 8.317 1.00 90.19 110 GLY A O 1
ATOM 875 N N . GLY A 1 111 ? -13.256 -1.522 9.257 1.00 90.81 111 GLY A N 1
ATOM 876 C CA . GLY A 1 111 ? -14.045 -1.584 10.484 1.00 90.81 111 GLY A CA 1
ATOM 877 C C . GLY A 1 111 ? -13.696 -2.729 11.437 1.00 90.81 111 GLY A C 1
ATOM 878 O O . GLY A 1 111 ? -14.446 -2.956 12.387 1.00 90.81 111 GLY A O 1
ATOM 879 N N . VAL A 1 112 ? -12.578 -3.430 11.247 1.00 92.88 112 VAL A N 1
ATOM 880 C CA . VAL A 1 112 ? -12.127 -4.499 12.151 1.00 92.88 112 VAL A CA 1
ATOM 881 C C . VAL A 1 112 ? -10.686 -4.288 12.593 1.00 92.88 112 VAL A C 1
ATOM 883 O O . VAL A 1 112 ? -9.863 -3.736 11.867 1.00 92.88 112 VAL A O 1
ATOM 886 N N . ASP A 1 113 ? -10.389 -4.709 13.820 1.00 96.31 113 ASP A N 1
ATOM 887 C CA . ASP A 1 113 ? -9.044 -4.607 14.374 1.00 96.31 113 ASP A CA 1
ATOM 888 C C . ASP A 1 113 ? -8.168 -5.708 13.765 1.00 96.31 113 ASP A C 1
ATOM 890 O O . ASP A 1 113 ? -8.598 -6.862 13.643 1.00 96.31 113 ASP A O 1
ATOM 894 N N . ARG A 1 114 ? -6.947 -5.347 13.364 1.00 96.62 114 ARG A N 1
ATOM 895 C CA . ARG A 1 114 ? -5.999 -6.246 12.699 1.00 96.62 114 ARG A CA 1
ATOM 896 C C . ARG A 1 114 ? -4.569 -5.998 13.157 1.00 96.62 114 ARG A C 1
ATOM 898 O O . ARG A 1 114 ? -4.176 -4.873 13.482 1.00 96.62 114 ARG A O 1
ATOM 905 N N . TYR A 1 115 ? -3.789 -7.074 13.180 1.00 97.94 115 TYR A N 1
ATOM 906 C CA . TYR A 1 115 ? -2.353 -7.008 13.411 1.00 97.94 115 TYR A CA 1
ATOM 907 C C . TYR A 1 115 ? -1.627 -6.637 12.131 1.00 97.94 115 TYR A C 1
ATOM 909 O O . TYR A 1 115 ? -1.841 -7.248 11.087 1.00 97.94 115 TYR A O 1
ATOM 917 N N . ALA A 1 116 ? -0.729 -5.665 12.248 1.00 98.56 116 ALA A N 1
ATOM 918 C CA . ALA A 1 116 ? 0.113 -5.227 11.153 1.00 98.56 116 ALA A CA 1
ATOM 919 C C . ALA A 1 116 ? 1.583 -5.123 11.575 1.00 98.56 116 ALA A C 1
ATOM 921 O O . ALA A 1 116 ? 1.915 -4.985 12.759 1.00 98.56 116 ALA A O 1
ATOM 922 N N . VAL A 1 117 ? 2.464 -5.173 10.586 1.00 98.69 117 VAL A N 1
ATOM 923 C CA . VAL A 1 117 ? 3.860 -4.756 10.651 1.00 98.69 117 VAL A CA 1
ATOM 924 C C . VAL A 1 117 ? 3.962 -3.465 9.856 1.00 98.69 117 VAL A C 1
ATOM 926 O O . VAL A 1 117 ? 3.615 -3.422 8.679 1.00 98.69 117 VAL A O 1
ATOM 929 N N . SER A 1 118 ? 4.410 -2.403 10.513 1.00 98.81 118 SER A N 1
ATOM 930 C CA . SER A 1 118 ? 4.373 -1.059 9.951 1.00 98.81 118 SER A CA 1
ATOM 931 C C . SER A 1 118 ? 5.757 -0.472 9.757 1.00 98.81 118 SER A C 1
ATOM 933 O O . SER A 1 118 ? 6.651 -0.655 10.591 1.00 98.81 118 SER A O 1
ATOM 935 N N . VAL A 1 119 ? 5.879 0.319 8.695 1.00 98.81 119 VAL A N 1
ATOM 936 C CA . VAL A 1 119 ? 6.967 1.270 8.486 1.00 98.81 119 VAL A CA 1
ATOM 937 C C . VAL A 1 119 ? 6.362 2.665 8.479 1.00 98.81 119 VAL A C 1
ATOM 939 O O . VAL A 1 119 ? 5.391 2.917 7.770 1.00 98.81 119 VAL A O 1
ATOM 942 N N . MET A 1 120 ? 6.899 3.559 9.305 1.00 98.81 120 MET A N 1
ATOM 943 C CA . MET A 1 120 ? 6.436 4.943 9.394 1.00 98.81 120 MET A CA 1
ATOM 944 C C . MET A 1 120 ? 7.601 5.909 9.221 1.00 98.81 120 MET A C 1
ATOM 946 O O . MET A 1 120 ? 8.665 5.713 9.813 1.00 98.81 120 MET A O 1
ATOM 950 N N . TRP A 1 121 ? 7.389 6.960 8.437 1.00 98.81 121 TRP A N 1
ATOM 951 C CA . TRP A 1 121 ? 8.375 7.989 8.133 1.00 98.81 121 TRP A CA 1
ATOM 952 C C . TRP A 1 121 ? 7.907 9.342 8.642 1.00 98.81 121 TRP A C 1
ATOM 954 O O . TRP A 1 121 ? 6.810 9.780 8.314 1.00 98.81 121 TRP A O 1
ATOM 964 N N . GLU A 1 122 ? 8.772 10.029 9.381 1.00 98.69 122 GLU A N 1
ATOM 965 C CA . GLU A 1 122 ? 8.630 11.461 9.642 1.00 98.69 122 GLU A CA 1
ATOM 966 C C . GLU A 1 122 ? 9.239 12.215 8.456 1.00 98.69 122 GLU A C 1
ATOM 968 O O . GLU A 1 122 ? 10.434 12.071 8.181 1.00 98.69 122 GLU A O 1
ATOM 973 N N . LEU A 1 123 ? 8.422 12.987 7.746 1.00 98.62 123 LEU A N 1
ATOM 974 C CA . LEU A 1 123 ? 8.782 13.745 6.553 1.00 98.62 123 LEU A CA 1
ATOM 975 C C . LEU A 1 123 ? 8.768 15.241 6.858 1.00 98.62 123 LEU A C 1
ATOM 977 O O . LEU A 1 123 ? 7.873 15.736 7.545 1.00 98.62 123 LEU A O 1
ATOM 981 N N . ASP A 1 124 ? 9.720 15.983 6.294 1.00 98.06 124 ASP A N 1
ATOM 982 C CA . ASP A 1 124 ? 9.622 17.440 6.279 1.00 98.06 124 ASP A CA 1
ATOM 983 C C . ASP A 1 124 ? 8.325 17.899 5.604 1.00 98.06 124 ASP A C 1
ATOM 985 O O . ASP A 1 124 ? 7.992 17.440 4.513 1.00 98.06 124 ASP A O 1
ATOM 989 N N . LYS A 1 125 ? 7.622 18.849 6.220 1.00 95.12 125 LYS A N 1
ATOM 990 C CA . LYS A 1 125 ? 6.330 19.341 5.719 1.00 95.12 125 LYS A CA 1
ATOM 991 C C . LYS A 1 125 ? 6.358 19.967 4.322 1.00 95.12 125 LYS A C 1
ATOM 993 O O . LYS A 1 125 ? 5.307 20.058 3.696 1.00 95.12 125 LYS A O 1
ATOM 998 N N . THR A 1 126 ? 7.516 20.456 3.873 1.00 92.19 126 THR A N 1
ATOM 999 C CA . THR A 1 126 ? 7.654 21.166 2.596 1.00 92.19 126 THR A CA 1
ATOM 1000 C C . THR A 1 126 ? 8.476 20.361 1.604 1.00 92.19 126 THR A C 1
ATOM 1002 O O . THR A 1 126 ? 8.085 20.237 0.448 1.00 92.19 126 THR A O 1
ATOM 1005 N N . SER A 1 127 ? 9.639 19.851 2.021 1.00 95.50 127 SER A N 1
ATOM 1006 C CA . SER A 1 127 ? 10.528 19.131 1.105 1.00 95.50 127 SER A CA 1
ATOM 1007 C C . SER A 1 127 ? 10.193 17.651 0.966 1.00 95.50 127 SER A C 1
ATOM 1009 O O . SER A 1 127 ? 10.722 17.020 0.059 1.00 95.50 127 SER A O 1
ATOM 1011 N N . TYR A 1 128 ? 9.374 17.094 1.865 1.00 97.56 128 TYR A N 1
ATOM 1012 C CA . TYR A 1 128 ? 9.119 15.655 1.995 1.00 97.56 128 TYR A CA 1
ATOM 1013 C C . TYR A 1 128 ? 10.383 14.808 2.200 1.00 97.56 128 TYR A C 1
ATOM 1015 O O . TYR A 1 128 ? 10.359 13.586 2.055 1.00 97.56 128 TYR A O 1
ATOM 1023 N N . GLU A 1 129 ? 11.495 15.434 2.599 1.00 96.81 129 GLU A N 1
ATOM 1024 C CA . GLU A 1 129 ? 12.702 14.703 2.962 1.00 96.81 129 GLU A CA 1
ATOM 1025 C C . GLU A 1 129 ? 12.467 13.887 4.234 1.00 96.81 129 GLU A C 1
ATOM 1027 O O . GLU A 1 129 ? 11.900 14.367 5.220 1.00 96.81 129 GLU A O 1
ATOM 1032 N N . ILE A 1 130 ? 12.929 12.638 4.205 1.00 97.94 130 ILE A N 1
ATOM 1033 C CA . ILE A 1 130 ? 12.761 11.692 5.305 1.00 97.94 130 ILE A CA 1
ATOM 1034 C C . ILE A 1 130 ? 13.700 12.085 6.445 1.00 97.94 130 ILE A C 1
ATOM 1036 O O . ILE A 1 130 ? 14.923 12.006 6.315 1.00 97.94 130 ILE A O 1
ATOM 1040 N N . LYS A 1 131 ? 13.124 12.460 7.588 1.00 98.06 131 LYS A N 1
ATOM 1041 C CA . LYS A 1 131 ? 13.852 12.825 8.810 1.00 98.06 131 LYS A CA 1
ATOM 1042 C C . LYS A 1 131 ? 14.097 11.622 9.706 1.00 98.06 131 LYS A C 1
ATOM 1044 O O . LYS A 1 131 ? 15.194 11.465 10.242 1.00 98.06 131 LYS A O 1
ATOM 1049 N N . LYS A 1 132 ? 13.076 10.782 9.897 1.00 98.06 132 LYS A N 1
ATOM 1050 C CA . LYS A 1 132 ? 13.145 9.585 10.748 1.00 98.06 132 LYS A CA 1
ATOM 1051 C C . LYS A 1 132 ? 12.345 8.448 10.144 1.00 98.06 132 LYS A C 1
ATOM 1053 O O . LYS A 1 132 ? 11.369 8.685 9.441 1.00 98.06 132 LYS A O 1
ATOM 1058 N N . VAL A 1 133 ? 12.748 7.223 10.474 1.00 98.56 133 VAL A N 1
ATOM 1059 C CA . VAL A 1 133 ? 12.021 6.006 10.106 1.00 98.56 133 VAL A CA 1
ATOM 1060 C C . VAL A 1 133 ? 11.833 5.141 11.339 1.00 98.56 133 VAL A C 1
ATOM 1062 O O . VAL A 1 133 ? 12.772 4.935 12.112 1.00 98.56 133 VAL A O 1
ATOM 1065 N N . TRP A 1 134 ? 10.622 4.635 11.515 1.00 98.69 134 TRP A N 1
ATOM 1066 C CA . TRP A 1 134 ? 10.249 3.700 12.561 1.00 98.69 134 TRP A CA 1
ATOM 1067 C C . TRP A 1 134 ? 9.731 2.406 11.936 1.00 98.69 134 TRP A C 1
ATOM 1069 O O . TRP A 1 134 ? 8.997 2.438 10.952 1.00 98.69 134 TRP A O 1
ATOM 1079 N N . TYR A 1 135 ? 10.091 1.277 12.542 1.00 98.56 135 TYR A N 1
ATOM 1080 C CA . TYR A 1 135 ? 9.638 -0.056 12.154 1.00 98.56 135 TYR A CA 1
ATOM 1081 C C . TYR A 1 135 ? 9.084 -0.753 13.388 1.00 98.56 135 TYR A C 1
ATOM 1083 O O . TYR A 1 135 ? 9.693 -0.672 14.459 1.00 98.56 135 TYR A O 1
ATOM 1091 N N . GLY A 1 136 ? 7.989 -1.489 13.243 1.00 98.38 136 GLY A N 1
ATOM 1092 C CA . GLY A 1 136 ? 7.504 -2.314 14.338 1.00 98.38 136 GLY A CA 1
ATOM 1093 C C . GLY A 1 136 ? 6.112 -2.874 14.127 1.00 98.38 136 GLY A C 1
ATOM 1094 O O . GLY A 1 136 ? 5.414 -2.553 13.167 1.00 98.38 136 GLY A O 1
ATOM 1095 N N . ARG A 1 137 ? 5.712 -3.730 15.065 1.00 98.69 137 ARG A N 1
ATOM 1096 C CA . ARG A 1 137 ? 4.379 -4.324 15.096 1.00 98.69 137 ARG A CA 1
ATOM 1097 C C . ARG A 1 137 ? 3.355 -3.341 15.650 1.00 98.69 137 ARG A C 1
ATOM 1099 O O . ARG A 1 137 ? 3.597 -2.641 16.636 1.00 98.69 137 ARG A O 1
ATOM 1106 N N . THR A 1 138 ? 2.197 -3.314 15.011 1.00 98.75 138 THR A N 1
ATOM 1107 C CA . THR A 1 138 ? 1.107 -2.378 15.280 1.00 98.75 138 THR A CA 1
ATOM 1108 C C . THR A 1 138 ? -0.233 -3.094 15.334 1.00 98.75 138 THR A C 1
ATOM 1110 O O . THR A 1 138 ? -0.394 -4.177 14.767 1.00 98.75 138 THR A O 1
ATOM 1113 N N . ILE A 1 139 ? -1.202 -2.456 15.984 1.00 98.56 139 ILE A N 1
ATOM 1114 C CA . ILE A 1 139 ? -2.622 -2.788 15.851 1.00 98.56 139 ILE A CA 1
ATOM 1115 C C . ILE A 1 139 ? -3.276 -1.640 15.096 1.00 98.56 139 ILE A C 1
ATOM 1117 O O . ILE A 1 139 ? -3.139 -0.480 15.492 1.00 98.56 139 ILE A O 1
ATOM 1121 N N . ILE A 1 140 ? -3.967 -1.963 14.011 1.00 98.38 140 ILE A N 1
ATOM 1122 C CA . ILE A 1 140 ? -4.678 -0.996 13.175 1.00 98.38 140 ILE A CA 1
ATOM 1123 C C . ILE A 1 140 ? -6.158 -1.356 13.101 1.00 98.38 140 ILE A C 1
ATOM 1125 O O . ILE A 1 140 ? -6.560 -2.477 13.412 1.00 98.38 140 ILE A O 1
ATOM 1129 N N . ARG A 1 141 ? -6.965 -0.386 12.681 1.00 97.44 141 ARG A N 1
ATOM 1130 C CA . ARG A 1 141 ? -8.357 -0.583 12.289 1.00 97.44 141 ARG A CA 1
ATOM 1131 C C . ARG A 1 141 ? -8.567 0.228 11.023 1.00 97.44 141 ARG A C 1
ATOM 1133 O O . ARG A 1 141 ? -8.591 1.453 11.099 1.00 97.44 141 ARG A O 1
ATOM 1140 N N . SER A 1 142 ? -8.636 -0.450 9.880 1.00 96.19 142 SER A N 1
ATOM 1141 C CA . SER A 1 142 ? -8.839 0.226 8.599 1.00 96.19 142 SER A CA 1
ATOM 1142 C C . SER A 1 142 ? -10.197 0.929 8.622 1.00 96.19 142 SER A C 1
ATOM 1144 O O . SER A 1 142 ? -11.211 0.323 8.965 1.00 96.19 142 SER A O 1
ATOM 1146 N N . SER A 1 143 ? -10.217 2.224 8.335 1.00 94.69 143 SER A N 1
ATOM 1147 C CA . SER A 1 143 ? -11.427 3.044 8.318 1.00 94.69 143 SER A CA 1
ATOM 1148 C C . SER A 1 143 ? -12.195 2.908 7.013 1.00 94.69 143 SER A C 1
ATOM 1150 O O . SER A 1 143 ? -13.406 3.097 7.031 1.00 94.69 143 SER A O 1
ATOM 1152 N N . TYR A 1 144 ? -11.499 2.597 5.915 1.00 93.19 144 TYR A N 1
ATOM 1153 C CA . TYR A 1 144 ? -12.079 2.476 4.581 1.00 93.19 144 TYR A CA 1
ATOM 1154 C C . TYR A 1 144 ? -11.385 1.372 3.788 1.00 93.19 144 TYR A C 1
ATOM 1156 O O . TYR A 1 144 ? -10.158 1.246 3.835 1.00 93.19 144 TYR A O 1
ATOM 1164 N N . LYS A 1 145 ? -12.172 0.629 3.010 1.00 91.75 145 LYS A N 1
ATOM 1165 C CA . LYS A 1 145 ? -11.674 -0.239 1.938 1.00 91.75 145 LYS A CA 1
ATOM 1166 C C . LYS A 1 145 ? -12.025 0.382 0.588 1.00 91.75 145 LYS A C 1
ATOM 1168 O O . LYS A 1 145 ? -13.108 0.141 0.052 1.00 91.75 145 LYS A O 1
ATOM 1173 N N . LEU A 1 146 ? -11.137 1.223 0.065 1.00 93.94 146 LEU A N 1
ATOM 1174 C CA . LEU A 1 146 ? -11.371 1.902 -1.206 1.00 93.94 146 LEU A CA 1
ATOM 1175 C C . LEU A 1 146 ? -10.977 1.010 -2.378 1.00 93.94 146 LEU A C 1
ATOM 1177 O O . LEU A 1 146 ? -10.076 0.181 -2.280 1.00 93.94 146 LEU A O 1
ATOM 1181 N N . PHE A 1 147 ? -11.639 1.230 -3.510 1.00 93.56 147 PHE A N 1
ATOM 1182 C CA . PHE A 1 147 ? -11.148 0.760 -4.797 1.00 93.56 147 PHE A CA 1
ATOM 1183 C C . PHE A 1 147 ? -10.466 1.900 -5.555 1.00 93.56 147 PHE A C 1
ATOM 1185 O O . PHE A 1 147 ? -10.792 3.067 -5.322 1.00 93.56 147 PHE A O 1
ATOM 1192 N N . TYR A 1 148 ? -9.526 1.575 -6.448 1.00 94.25 148 TYR A N 1
ATOM 1193 C CA . TYR A 1 148 ? -8.735 2.577 -7.176 1.00 94.25 148 TYR A CA 1
ATOM 1194 C C . TYR A 1 148 ? -9.595 3.645 -7.852 1.00 94.25 148 TYR A C 1
ATOM 1196 O O . TYR A 1 148 ? -9.336 4.832 -7.684 1.00 94.25 148 TYR A O 1
ATOM 1204 N N . GLU A 1 149 ? -10.659 3.254 -8.549 1.00 93.75 149 GLU A N 1
ATOM 1205 C CA . GLU A 1 149 ? -11.527 4.209 -9.234 1.00 93.75 149 GLU A CA 1
ATOM 1206 C C . GLU A 1 149 ? -12.188 5.183 -8.241 1.00 93.75 149 GLU A C 1
ATOM 1208 O O . GLU A 1 149 ? -12.222 6.378 -8.502 1.00 93.75 149 GLU A O 1
ATOM 1213 N N . ALA A 1 150 ? -12.618 4.731 -7.057 1.00 94.19 150 ALA A N 1
ATOM 1214 C CA . ALA A 1 150 ? -13.166 5.633 -6.040 1.00 94.19 150 ALA A CA 1
ATOM 1215 C C . ALA A 1 150 ? -12.119 6.587 -5.467 1.00 94.19 150 ALA A C 1
ATOM 1217 O O . ALA A 1 150 ? -12.405 7.768 -5.284 1.00 94.19 150 ALA A O 1
ATOM 1218 N N . ALA A 1 151 ? -10.910 6.098 -5.189 1.00 96.12 151 ALA A N 1
ATOM 1219 C CA . ALA A 1 151 ? -9.835 6.956 -4.703 1.00 96.12 151 ALA A CA 1
ATOM 1220 C C . ALA A 1 151 ? -9.450 8.023 -5.742 1.00 96.12 151 ALA A C 1
ATOM 1222 O O . ALA A 1 151 ? -9.205 9.169 -5.366 1.00 96.12 151 ALA A O 1
ATOM 1223 N N . GLN A 1 152 ? -9.443 7.663 -7.030 1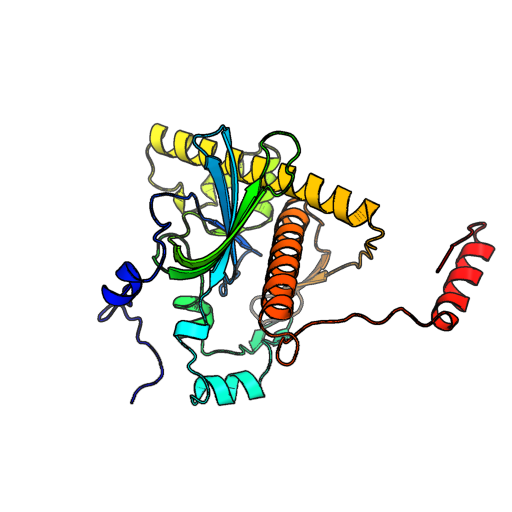.00 96.62 152 GLN A N 1
ATOM 1224 C CA . GLN A 1 152 ? -9.178 8.593 -8.125 1.00 96.62 152 GLN A CA 1
ATOM 1225 C C . GLN A 1 152 ? -10.277 9.655 -8.243 1.00 96.62 152 GLN A C 1
ATOM 1227 O O . GLN A 1 152 ? -9.971 10.840 -8.258 1.00 96.62 152 GLN A O 1
ATOM 1232 N N . GLU A 1 153 ? -11.552 9.263 -8.246 1.00 96.06 153 GLU A N 1
ATOM 1233 C CA . GLU A 1 153 ? -12.663 10.223 -8.324 1.00 96.06 153 GLU A CA 1
ATOM 1234 C C . GLU A 1 153 ? -12.655 11.203 -7.137 1.00 96.06 153 GLU A C 1
ATOM 1236 O O . GLU A 1 153 ? -12.852 12.406 -7.319 1.00 96.06 153 GLU A O 1
ATOM 1241 N N . LEU A 1 154 ? -12.351 10.723 -5.922 1.00 96.00 154 LEU A N 1
ATOM 1242 C CA . LEU A 1 154 ? -12.187 11.588 -4.748 1.00 96.00 154 LEU A CA 1
ATOM 1243 C C . LEU A 1 154 ? -11.009 12.562 -4.897 1.00 96.00 154 LEU A C 1
ATOM 1245 O O . LEU A 1 154 ? -11.128 13.720 -4.491 1.00 96.00 154 LEU A O 1
ATOM 1249 N N . LEU A 1 155 ? -9.889 12.109 -5.468 1.00 96.19 155 LEU A N 1
ATOM 1250 C CA . LEU A 1 155 ? -8.726 12.950 -5.764 1.00 96.19 155 LEU A CA 1
ATOM 1251 C C . LEU A 1 155 ? -9.061 14.034 -6.804 1.00 96.19 155 LEU A C 1
ATOM 1253 O O . LEU A 1 155 ? -8.639 15.180 -6.647 1.00 96.19 155 LEU A O 1
ATOM 1257 N N . ASP A 1 156 ? -9.861 13.689 -7.813 1.00 95.88 156 ASP A N 1
ATOM 1258 C CA . ASP A 1 156 ? -10.286 14.585 -8.896 1.00 95.88 156 ASP A CA 1
ATOM 1259 C C . ASP A 1 156 ? -11.413 15.553 -8.476 1.00 95.88 156 ASP A C 1
ATOM 1261 O O . ASP A 1 156 ? -11.805 16.443 -9.236 1.00 95.88 156 ASP A O 1
ATOM 1265 N N . GLY A 1 157 ? -11.926 15.419 -7.248 1.00 94.06 157 GLY A N 1
ATOM 1266 C CA . GLY A 1 157 ? -12.993 16.258 -6.700 1.00 94.06 157 GLY A CA 1
ATOM 1267 C C . GLY A 1 157 ? -14.401 15.846 -7.140 1.00 94.06 157 GLY A C 1
ATOM 1268 O O . GLY A 1 157 ? -15.344 16.630 -6.999 1.00 94.06 157 GLY A O 1
ATOM 1269 N N . ASN A 1 158 ? -14.566 14.629 -7.665 1.00 92.62 158 ASN A N 1
ATOM 1270 C CA . ASN A 1 158 ? -15.865 14.045 -7.973 1.00 92.62 158 ASN A CA 1
ATOM 1271 C C . ASN A 1 158 ? -16.396 13.227 -6.787 1.00 92.62 158 ASN A C 1
ATOM 1273 O O . ASN A 1 158 ? -16.044 12.072 -6.555 1.00 92.62 158 ASN A O 1
ATOM 1277 N N . PHE A 1 159 ? -17.331 13.827 -6.058 1.00 90.38 159 PHE A N 1
ATOM 1278 C CA . PHE A 1 159 ? -17.906 13.247 -4.844 1.00 90.38 159 PHE A CA 1
ATOM 1279 C C . PHE A 1 159 ? -19.143 12.368 -5.083 1.00 90.38 159 PHE A C 1
ATOM 1281 O O . PHE A 1 159 ? -19.728 11.864 -4.128 1.00 90.38 159 PHE A O 1
ATOM 1288 N N . ASN A 1 160 ? -19.541 12.127 -6.338 1.00 87.00 160 ASN A N 1
ATOM 1289 C CA . ASN A 1 160 ? -20.682 11.252 -6.642 1.00 87.00 160 ASN A CA 1
ATOM 1290 C C . ASN A 1 160 ? -20.428 9.787 -6.243 1.00 87.00 160 ASN A C 1
ATOM 1292 O O . ASN A 1 160 ? -21.374 9.039 -6.018 1.00 87.00 160 ASN A O 1
ATOM 1296 N N . ILE A 1 161 ? -19.159 9.382 -6.118 1.00 86.00 161 ILE A N 1
ATOM 1297 C CA . ILE A 1 161 ? -18.769 8.016 -5.744 1.00 86.00 161 ILE A CA 1
ATOM 1298 C C . ILE A 1 161 ? -18.963 7.708 -4.247 1.00 86.00 161 ILE A C 1
ATOM 1300 O O . ILE A 1 161 ? -18.784 6.571 -3.821 1.00 86.00 161 ILE A O 1
ATOM 1304 N N . ILE A 1 162 ? -19.336 8.698 -3.425 1.00 84.31 162 ILE A N 1
ATOM 1305 C CA . ILE A 1 162 ? -19.495 8.522 -1.970 1.00 84.31 162 ILE A CA 1
ATOM 1306 C C . ILE A 1 162 ? -20.536 7.448 -1.633 1.00 84.31 162 ILE A C 1
ATOM 1308 O O . ILE A 1 162 ? -20.339 6.694 -0.683 1.00 84.31 162 ILE A O 1
ATOM 1312 N N . ASP A 1 163 ? -21.613 7.342 -2.412 1.00 83.94 163 ASP A N 1
ATOM 1313 C CA . ASP A 1 163 ? -22.681 6.361 -2.166 1.00 83.94 163 ASP A CA 1
ATOM 1314 C C . ASP A 1 163 ? -22.210 4.901 -2.365 1.00 83.94 163 ASP A C 1
ATOM 1316 O O . ASP A 1 163 ? -22.761 3.954 -1.775 1.00 83.94 163 ASP A O 1
ATOM 1320 N N . ASP A 1 164 ? -21.133 4.722 -3.136 1.00 84.12 164 ASP A N 1
ATOM 1321 C CA . ASP A 1 164 ? -20.481 3.434 -3.369 1.00 84.12 164 ASP A CA 1
ATOM 1322 C C . ASP A 1 164 ? -19.507 3.045 -2.247 1.00 84.12 164 ASP A C 1
ATOM 1324 O O . ASP A 1 164 ? -19.089 1.887 -2.190 1.00 84.12 164 ASP A O 1
ATOM 1328 N N . ILE A 1 165 ? -19.183 3.962 -1.328 1.00 85.88 165 ILE A N 1
ATOM 1329 C CA . ILE A 1 165 ? -18.303 3.713 -0.181 1.00 85.88 165 ILE A CA 1
ATOM 1330 C C . ILE A 1 165 ? -19.170 3.361 1.045 1.00 85.88 165 ILE A C 1
ATOM 1332 O O . ILE A 1 165 ? -19.845 4.234 1.607 1.00 85.88 165 ILE A O 1
ATOM 1336 N N . PRO A 1 166 ? -19.185 2.090 1.497 1.00 86.44 166 PRO A N 1
ATOM 1337 C CA . PRO A 1 166 ? -20.101 1.628 2.540 1.00 86.44 166 PRO A CA 1
ATOM 1338 C C . PRO A 1 166 ? -19.986 2.388 3.863 1.00 86.44 166 PRO A C 1
ATOM 1340 O O . PRO A 1 166 ? -20.985 2.568 4.553 1.00 86.44 166 PRO A O 1
ATOM 1343 N N . GLU A 1 167 ? -18.794 2.857 4.220 1.00 88.06 167 GLU A N 1
ATOM 1344 C CA . GLU A 1 167 ? -18.508 3.486 5.511 1.00 88.06 167 GLU A CA 1
ATOM 1345 C C . GLU A 1 167 ? -19.075 4.910 5.652 1.00 88.06 167 GLU A C 1
ATOM 1347 O O . GLU A 1 167 ? -19.068 5.462 6.759 1.00 88.06 167 GLU A O 1
ATOM 1352 N N . PHE A 1 168 ? -19.595 5.493 4.563 1.00 86.31 168 PHE A N 1
ATOM 1353 C CA . PHE A 1 168 ? -20.359 6.746 4.586 1.00 86.31 168 PHE A CA 1
ATOM 1354 C C . PHE A 1 168 ? -21.877 6.543 4.695 1.00 86.31 168 PHE A C 1
ATOM 1356 O O . PHE A 1 168 ? -22.611 7.514 4.932 1.00 86.31 168 PHE A O 1
ATOM 1363 N N . ARG A 1 169 ? -22.358 5.300 4.556 1.00 84.00 169 ARG A N 1
ATOM 1364 C CA . ARG A 1 169 ? -23.779 4.966 4.714 1.00 84.00 169 ARG A CA 1
ATOM 1365 C C . ARG A 1 169 ? -24.208 5.188 6.162 1.00 84.00 169 ARG A C 1
ATOM 1367 O O . ARG A 1 169 ? -23.418 5.044 7.090 1.00 84.00 169 ARG A O 1
ATOM 1374 N N . ASP A 1 170 ? -25.461 5.592 6.338 1.00 84.12 170 ASP A N 1
ATOM 1375 C CA . ASP A 1 170 ? -26.104 5.786 7.647 1.00 84.12 170 ASP A CA 1
ATOM 1376 C C . ASP A 1 170 ? -25.435 6.812 8.590 1.00 84.12 170 ASP A C 1
ATOM 1378 O O . ASP A 1 170 ? -25.791 6.906 9.765 1.00 84.12 170 ASP A O 1
ATOM 1382 N N . LEU A 1 171 ? -24.503 7.629 8.087 1.00 86.06 171 LEU A N 1
ATOM 1383 C CA . LEU A 1 171 ? -23.958 8.777 8.813 1.00 86.06 171 LEU A CA 1
ATOM 1384 C C . LEU A 1 171 ? -24.848 10.008 8.650 1.00 86.06 171 LEU A C 1
ATOM 1386 O O . LEU A 1 171 ? -25.353 10.277 7.554 1.00 86.06 171 LEU A O 1
ATOM 1390 N N . ASP A 1 172 ? -24.961 10.797 9.721 1.00 91.44 172 ASP A N 1
ATOM 1391 C CA . ASP A 1 172 ? -25.517 12.143 9.637 1.00 91.44 172 ASP A CA 1
ATOM 1392 C C . ASP A 1 172 ? -24.642 13.041 8.748 1.00 91.44 172 ASP A C 1
ATOM 1394 O O . ASP A 1 172 ? -23.439 12.815 8.588 1.00 91.44 172 ASP A O 1
ATOM 1398 N N . GLU A 1 173 ? -25.252 14.076 8.174 1.00 89.00 173 GLU A N 1
ATOM 1399 C CA . GLU A 1 173 ? -24.619 14.961 7.191 1.00 89.00 173 GLU A CA 1
ATOM 1400 C C . GLU A 1 173 ? -23.317 15.588 7.710 1.00 89.00 173 GLU A C 1
ATOM 1402 O O . GLU A 1 173 ? -22.320 15.645 6.991 1.00 89.00 173 GLU A O 1
ATOM 1407 N N . LYS A 1 174 ? -23.281 15.983 8.987 1.00 91.81 174 LYS A N 1
ATOM 1408 C CA . LYS A 1 174 ? -22.109 16.625 9.587 1.00 91.81 174 LYS A CA 1
ATOM 1409 C C . LYS A 1 174 ? -20.961 15.634 9.769 1.00 91.81 174 LYS A C 1
ATOM 1411 O O . LYS A 1 174 ? -19.822 15.950 9.430 1.00 91.81 174 LYS A O 1
ATOM 1416 N N . SER A 1 175 ? -21.246 14.444 10.296 1.00 90.94 175 SER A N 1
ATOM 1417 C CA . SER A 1 175 ? -20.241 13.384 10.453 1.00 90.94 175 SER A CA 1
ATOM 1418 C C . SER A 1 175 ? -19.718 12.886 9.107 1.00 90.94 175 SER A C 1
ATOM 1420 O O . SER A 1 175 ? -18.523 12.620 8.974 1.00 90.94 175 SER A O 1
ATOM 1422 N N . ARG A 1 176 ? -20.597 12.785 8.103 1.00 90.81 176 ARG A N 1
ATOM 1423 C CA . ARG A 1 176 ? -20.233 12.427 6.728 1.00 90.81 176 ARG A CA 1
ATOM 1424 C C . ARG A 1 176 ? -19.265 13.445 6.135 1.00 90.81 176 ARG A C 1
ATOM 1426 O O . ARG A 1 176 ? -18.217 13.046 5.636 1.00 90.81 176 ARG A O 1
ATOM 1433 N N . GLN A 1 177 ? -19.589 14.732 6.242 1.00 91.88 177 GLN A N 1
ATOM 1434 C CA . GLN A 1 177 ? -18.763 15.811 5.710 1.00 91.88 177 GLN A CA 1
ATOM 1435 C C . GLN A 1 177 ? -17.366 15.831 6.344 1.00 91.88 177 GLN A C 1
ATOM 1437 O O . GLN A 1 177 ? -16.373 15.841 5.626 1.00 91.88 177 GLN A O 1
ATOM 1442 N N . ALA A 1 178 ? -17.274 15.751 7.676 1.00 93.81 178 ALA A N 1
ATOM 1443 C CA . ALA A 1 178 ? -15.983 15.758 8.369 1.00 93.81 178 ALA A CA 1
ATOM 1444 C C . ALA A 1 178 ? -15.094 14.568 7.961 1.00 93.81 178 ALA A C 1
ATOM 1446 O O . ALA A 1 178 ? -13.920 14.735 7.644 1.00 93.81 178 ALA A O 1
ATOM 1447 N N . LYS A 1 179 ? -15.669 13.360 7.904 1.00 94.00 179 LYS A N 1
ATOM 1448 C CA . LYS A 1 179 ? -14.951 12.155 7.468 1.00 94.00 179 LYS A CA 1
ATOM 1449 C C . LYS A 1 179 ? -14.478 12.228 6.017 1.00 94.00 179 LYS A C 1
ATOM 1451 O O . LYS A 1 179 ? -13.418 11.693 5.697 1.00 94.00 179 LYS A O 1
ATOM 1456 N N . LEU A 1 180 ? -15.282 12.841 5.150 1.00 94.44 180 LEU A N 1
ATOM 1457 C CA . LEU A 1 180 ? -14.945 13.031 3.746 1.00 94.44 180 LEU A CA 1
ATOM 1458 C C . LEU A 1 180 ? -13.774 14.002 3.602 1.00 94.44 180 LEU A C 1
ATOM 1460 O O . LEU A 1 180 ? -12.838 13.706 2.869 1.00 94.44 180 LEU A O 1
ATOM 1464 N N . GLU A 1 181 ? -13.803 15.124 4.321 1.00 95.56 181 GLU A N 1
ATOM 1465 C CA . GLU A 1 181 ? -12.715 16.107 4.325 1.00 95.56 181 GLU A CA 1
ATOM 1466 C C . GLU A 1 181 ? -11.389 15.475 4.762 1.00 95.56 181 GLU A C 1
ATOM 1468 O O . GLU A 1 181 ? -10.380 15.640 4.073 1.00 95.56 181 GLU A O 1
ATOM 1473 N N . ASP A 1 182 ? -11.402 14.684 5.840 1.00 96.50 182 ASP A N 1
ATOM 1474 C CA . ASP A 1 182 ? -10.219 13.961 6.318 1.00 96.50 182 ASP A CA 1
ATOM 1475 C C . ASP A 1 182 ? -9.694 12.963 5.273 1.00 96.50 182 ASP A C 1
ATOM 1477 O O . ASP A 1 182 ? -8.486 12.887 5.026 1.00 96.50 182 ASP A O 1
ATOM 1481 N N . LEU A 1 183 ? -10.593 12.204 4.635 1.00 96.75 183 LEU A N 1
ATOM 1482 C CA . LEU A 1 183 ? -10.227 11.204 3.634 1.00 96.75 183 LEU A CA 1
ATOM 1483 C C . LEU A 1 183 ? -9.651 11.845 2.366 1.00 96.75 183 LEU A C 1
ATOM 1485 O O . LEU A 1 183 ? -8.598 11.425 1.888 1.00 96.75 183 LEU A O 1
ATOM 1489 N N . VAL A 1 184 ? -10.310 12.875 1.837 1.00 97.31 184 VAL A N 1
ATOM 1490 C CA . VAL A 1 184 ? -9.867 13.605 0.639 1.00 97.31 184 VAL A CA 1
ATOM 1491 C C . VAL A 1 184 ? -8.527 14.284 0.899 1.00 97.31 184 VAL A C 1
ATOM 1493 O O . VAL A 1 184 ? -7.624 14.209 0.064 1.00 97.31 184 VAL A O 1
ATOM 1496 N N . TRP A 1 185 ? -8.352 14.891 2.077 1.00 97.94 185 TRP A N 1
ATOM 1497 C CA . TRP A 1 185 ? -7.063 15.447 2.477 1.00 97.94 185 TRP A CA 1
ATOM 1498 C C . TRP A 1 185 ? -5.977 14.369 2.517 1.00 97.94 185 TRP A C 1
ATOM 1500 O O . TRP A 1 185 ? -4.893 14.583 1.970 1.00 97.94 185 TRP A O 1
ATOM 1510 N N . ALA A 1 186 ? -6.263 13.205 3.110 1.00 98.31 186 ALA A N 1
ATOM 1511 C CA . ALA A 1 186 ? -5.306 12.110 3.205 1.00 98.31 186 ALA A CA 1
ATOM 1512 C C . ALA A 1 186 ? -4.907 11.573 1.822 1.00 98.31 186 ALA A C 1
ATOM 1514 O O . ALA A 1 186 ? -3.715 11.473 1.538 1.00 98.31 186 ALA A O 1
ATOM 1515 N N . ILE A 1 187 ? -5.872 11.303 0.934 1.00 98.38 187 ILE A N 1
ATOM 1516 C CA . ILE A 1 187 ? -5.617 10.856 -0.448 1.00 98.38 187 ILE A CA 1
ATOM 1517 C C . ILE A 1 187 ? -4.795 11.903 -1.210 1.00 98.38 187 ILE A C 1
ATOM 1519 O O . ILE A 1 187 ? -3.785 11.570 -1.836 1.00 98.38 187 ILE A O 1
ATOM 1523 N N . GLY A 1 188 ? -5.172 13.181 -1.115 1.00 98.38 188 GLY A N 1
ATOM 1524 C CA . GLY A 1 188 ? -4.455 14.272 -1.772 1.00 98.38 188 GLY A CA 1
ATOM 1525 C C . GLY A 1 188 ? -3.023 14.438 -1.258 1.00 98.38 188 GLY A C 1
ATOM 1526 O O . GLY A 1 188 ? -2.099 14.645 -2.045 1.00 98.38 188 GLY A O 1
ATOM 1527 N N . LYS A 1 189 ? -2.799 14.315 0.057 1.00 98.31 189 LYS A N 1
ATOM 1528 C CA . LYS A 1 189 ? -1.454 14.371 0.650 1.00 98.31 189 LYS A CA 1
ATOM 1529 C C . LYS A 1 189 ? -0.604 13.159 0.297 1.00 98.31 189 LYS A C 1
ATOM 1531 O O . LYS A 1 189 ? 0.562 13.343 -0.037 1.00 98.31 189 LYS A O 1
ATOM 1536 N N . LEU A 1 190 ? -1.169 11.955 0.327 1.00 98.56 190 LEU A N 1
ATOM 1537 C CA . LEU A 1 190 ? -0.490 10.740 -0.122 1.00 98.56 190 LEU A CA 1
ATOM 1538 C C . LEU A 1 190 ? -0.051 10.869 -1.587 1.00 98.56 190 LEU A C 1
ATOM 1540 O O . LEU A 1 190 ? 1.116 10.654 -1.896 1.00 98.56 190 LEU A O 1
ATOM 1544 N N . THR A 1 191 ? -0.942 11.320 -2.467 1.00 98.44 191 THR A N 1
ATOM 1545 C CA . THR A 1 191 ? -0.624 11.505 -3.891 1.00 98.44 191 THR A CA 1
ATOM 1546 C C . THR A 1 191 ? 0.494 12.533 -4.098 1.00 98.44 191 THR A C 1
ATOM 1548 O O . THR A 1 191 ? 1.437 12.303 -4.852 1.00 98.44 191 THR A O 1
ATOM 1551 N N . ASP A 1 192 ? 0.448 13.656 -3.380 1.00 98.06 192 ASP A N 1
ATOM 1552 C CA . ASP A 1 192 ? 1.480 14.697 -3.436 1.00 98.06 192 ASP A CA 1
ATOM 1553 C C . ASP A 1 192 ? 2.862 14.190 -2.973 1.00 98.06 192 ASP A C 1
ATOM 1555 O O . ASP A 1 192 ? 3.880 14.426 -3.629 1.00 98.06 192 ASP A O 1
ATOM 1559 N N . ILE A 1 193 ? 2.903 13.413 -1.884 1.00 98.44 193 ILE A N 1
ATOM 1560 C CA . ILE A 1 193 ? 4.137 12.768 -1.418 1.00 98.44 193 ILE A CA 1
ATOM 1561 C C . ILE A 1 193 ? 4.636 11.755 -2.460 1.00 98.44 193 ILE A C 1
ATOM 1563 O O . ILE A 1 193 ? 5.824 11.756 -2.785 1.00 98.44 193 ILE A O 1
ATOM 1567 N N . ALA A 1 194 ? 3.757 10.917 -3.014 1.00 98.25 194 ALA A N 1
ATOM 1568 C CA . ALA A 1 194 ? 4.132 9.906 -4.001 1.00 98.25 194 ALA A CA 1
ATOM 1569 C C . ALA A 1 194 ? 4.716 10.525 -5.280 1.00 98.25 194 ALA A C 1
ATOM 1571 O O . ALA A 1 194 ? 5.769 10.082 -5.739 1.00 98.25 194 ALA A O 1
ATOM 1572 N N . ARG A 1 195 ? 4.123 11.614 -5.795 1.00 97.62 195 ARG A N 1
ATOM 1573 C CA . ARG A 1 195 ? 4.686 12.400 -6.911 1.00 97.62 195 ARG A CA 1
ATOM 1574 C C . ARG A 1 195 ? 6.123 12.835 -6.628 1.00 97.62 195 ARG A C 1
ATOM 1576 O O . ARG A 1 195 ? 6.990 12.728 -7.496 1.00 97.62 195 ARG A O 1
ATOM 1583 N N . HIS A 1 196 ? 6.396 13.311 -5.412 1.00 97.00 196 HIS A N 1
ATOM 1584 C CA . HIS A 1 196 ? 7.741 13.726 -5.020 1.00 97.00 196 HIS A CA 1
ATOM 1585 C C . HIS A 1 196 ? 8.719 12.545 -4.951 1.00 97.00 196 HIS A C 1
ATOM 1587 O O . HIS A 1 196 ? 9.845 12.642 -5.453 1.00 97.00 196 HIS A O 1
ATOM 1593 N N . VAL A 1 197 ? 8.297 11.432 -4.342 1.00 96.06 197 VAL A N 1
ATOM 1594 C CA . VAL A 1 197 ? 9.100 10.203 -4.234 1.00 96.06 197 VAL A CA 1
ATOM 1595 C C . VAL A 1 197 ? 9.446 9.668 -5.625 1.00 96.06 197 VAL A C 1
ATOM 1597 O O . VAL A 1 197 ? 10.628 9.442 -5.900 1.00 96.06 197 VAL A O 1
ATOM 1600 N N . ARG A 1 198 ? 8.465 9.593 -6.531 1.00 95.88 198 ARG A N 1
ATOM 1601 C CA . ARG A 1 198 ? 8.665 9.190 -7.927 1.00 95.88 198 ARG A CA 1
ATOM 1602 C C . ARG A 1 198 ? 9.624 10.117 -8.659 1.00 95.88 198 ARG A C 1
ATOM 1604 O O . ARG A 1 198 ? 10.641 9.667 -9.169 1.00 95.88 198 ARG A O 1
ATOM 1611 N N . ALA A 1 199 ? 9.408 11.432 -8.599 1.00 95.81 199 ALA A N 1
ATOM 1612 C CA . ALA A 1 199 ? 10.299 12.394 -9.248 1.00 95.81 199 ALA A CA 1
ATOM 1613 C C . ALA A 1 199 ? 11.748 12.314 -8.725 1.00 95.81 199 ALA A C 1
ATOM 1615 O O . ALA A 1 199 ? 12.708 12.609 -9.441 1.00 95.81 199 ALA A O 1
ATOM 1616 N N . LYS A 1 200 ? 11.953 11.951 -7.453 1.00 95.00 200 LYS A N 1
ATOM 1617 C CA . LYS A 1 200 ? 13.290 11.667 -6.907 1.00 95.00 200 LYS A CA 1
ATOM 1618 C C . LYS A 1 200 ? 13.855 10.362 -7.478 1.00 95.00 200 LYS A C 1
ATOM 1620 O O . LYS A 1 200 ? 15.007 10.360 -7.902 1.00 95.00 200 LYS A O 1
ATOM 1625 N N . ARG A 1 201 ? 13.050 9.300 -7.533 1.00 95.06 201 ARG A N 1
ATOM 1626 C CA . ARG A 1 201 ? 13.396 7.993 -8.109 1.00 95.06 201 ARG A CA 1
ATOM 1627 C C . ARG A 1 201 ? 13.791 8.105 -9.591 1.00 95.06 201 ARG A C 1
ATOM 1629 O O . ARG A 1 201 ? 14.836 7.581 -9.972 1.00 95.06 201 ARG A O 1
ATOM 1636 N N . ASP A 1 202 ? 13.051 8.873 -10.383 1.00 94.62 202 ASP A N 1
ATOM 1637 C CA . ASP A 1 202 ? 13.321 9.103 -11.810 1.00 94.62 202 ASP A CA 1
ATOM 1638 C C . ASP A 1 202 ? 14.618 9.887 -12.028 1.00 94.62 202 ASP A C 1
ATOM 1640 O O . ASP A 1 202 ? 15.458 9.512 -12.845 1.00 94.62 202 ASP A O 1
ATOM 1644 N N . ARG A 1 203 ? 14.858 10.933 -11.222 1.00 95.81 203 ARG A N 1
ATOM 1645 C CA . ARG A 1 203 ? 16.137 11.671 -11.231 1.00 95.81 203 ARG A CA 1
ATOM 1646 C C . ARG A 1 203 ? 17.334 10.793 -10.862 1.00 95.81 203 ARG A C 1
ATOM 1648 O O . ARG A 1 203 ? 18.459 11.126 -11.224 1.00 95.81 203 ARG A O 1
ATOM 1655 N N . CYS A 1 204 ? 17.103 9.689 -10.156 1.00 94.44 204 CYS A N 1
ATOM 1656 C CA . CYS A 1 204 ? 18.113 8.683 -9.839 1.00 94.44 204 CYS A CA 1
ATOM 1657 C C . CYS A 1 204 ? 18.241 7.582 -10.910 1.00 94.44 204 CYS A C 1
ATOM 1659 O O . CYS A 1 204 ? 18.928 6.592 -10.666 1.00 94.44 204 CYS A O 1
ATOM 1661 N N . GLY A 1 205 ? 17.629 7.753 -12.086 1.00 93.38 205 GLY A N 1
ATOM 1662 C CA . GLY A 1 205 ? 17.783 6.850 -13.229 1.00 93.38 205 GLY A CA 1
ATOM 1663 C C . GLY A 1 205 ? 16.860 5.637 -13.194 1.00 93.38 205 GLY A C 1
ATOM 1664 O O . GLY A 1 205 ? 17.161 4.625 -13.826 1.00 93.38 205 GLY A O 1
ATOM 1665 N N . ALA A 1 206 ? 15.758 5.700 -12.444 1.00 94.06 206 ALA A N 1
ATOM 1666 C CA . ALA A 1 206 ? 14.756 4.655 -12.539 1.00 94.06 206 ALA A CA 1
ATOM 1667 C C . ALA A 1 206 ? 14.088 4.659 -13.916 1.00 94.06 206 ALA A C 1
ATOM 1669 O O . ALA A 1 206 ? 13.883 5.705 -14.527 1.00 94.06 206 ALA A O 1
ATOM 1670 N N . LEU A 1 207 ? 13.764 3.461 -14.391 1.00 91.06 207 LEU A N 1
ATOM 1671 C CA . LEU A 1 207 ? 13.173 3.239 -15.698 1.00 91.06 207 LEU A CA 1
ATOM 1672 C C . LEU A 1 207 ? 11.725 2.795 -15.531 1.00 91.06 207 LEU A C 1
ATOM 1674 O O . LEU A 1 207 ? 11.443 1.883 -14.753 1.00 91.06 207 LEU A O 1
ATOM 1678 N N . GLU A 1 208 ? 10.839 3.406 -16.303 1.00 87.31 208 GLU A N 1
ATOM 1679 C CA . GLU A 1 208 ? 9.435 3.035 -16.381 1.00 87.31 208 GLU A CA 1
ATOM 1680 C C . GLU A 1 208 ? 9.148 2.426 -17.750 1.00 87.31 208 GLU A C 1
ATOM 1682 O O . GLU A 1 208 ? 9.388 3.039 -18.790 1.00 87.31 208 GLU A O 1
ATOM 1687 N N . LEU A 1 209 ? 8.707 1.170 -17.738 1.00 86.25 209 LEU A N 1
ATOM 1688 C CA . LEU A 1 209 ? 8.357 0.410 -18.931 1.00 86.25 209 LEU A CA 1
ATOM 1689 C C . LEU A 1 209 ? 6.893 0.016 -18.805 1.00 86.25 209 LEU A C 1
ATOM 1691 O O . LEU A 1 209 ? 6.561 -0.954 -18.125 1.00 86.25 209 LEU A O 1
ATOM 1695 N N . GLU A 1 210 ? 6.023 0.787 -19.443 1.00 76.94 210 GLU A N 1
ATOM 1696 C CA . GLU A 1 210 ? 4.594 0.505 -19.444 1.00 76.94 210 GLU A CA 1
ATOM 1697 C C . GLU A 1 210 ? 4.260 -0.603 -20.446 1.00 76.94 210 GLU A C 1
ATOM 1699 O O . GLU A 1 210 ? 4.686 -0.590 -21.605 1.00 76.94 210 GLU A O 1
ATOM 1704 N N . GLY A 1 211 ? 3.476 -1.573 -19.986 1.00 77.94 211 GLY A N 1
ATOM 1705 C CA . GLY A 1 211 ? 2.846 -2.588 -20.818 1.00 77.94 211 GLY A CA 1
ATOM 1706 C C . GLY A 1 211 ? 1.332 -2.418 -20.800 1.00 77.94 211 GLY A C 1
ATOM 1707 O O . GLY A 1 211 ? 0.762 -1.930 -19.826 1.00 77.94 211 GLY A O 1
ATOM 1708 N N . VAL A 1 212 ? 0.661 -2.852 -21.867 1.00 81.12 212 VAL A N 1
ATOM 1709 C CA . VAL A 1 212 ? -0.804 -2.910 -21.871 1.00 81.12 212 VAL A CA 1
ATOM 1710 C C . VAL A 1 212 ? -1.241 -4.118 -21.051 1.00 81.12 212 VAL A C 1
ATOM 1712 O O . VAL A 1 212 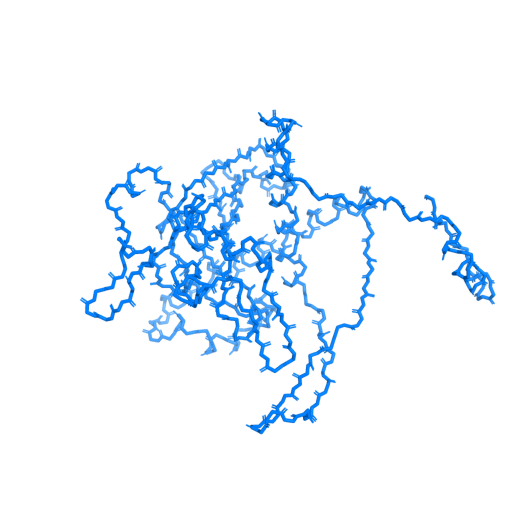? -1.151 -5.258 -21.509 1.00 81.12 212 VAL A O 1
ATOM 1715 N N . GLU A 1 213 ? -1.725 -3.870 -19.839 1.00 83.44 213 GLU A N 1
ATOM 1716 C CA . GLU A 1 213 ? -2.407 -4.889 -19.049 1.00 83.44 213 GLU A CA 1
ATOM 1717 C C . GLU A 1 213 ? -3.884 -4.981 -19.438 1.00 83.44 213 GLU A C 1
ATOM 1719 O O . GLU A 1 213 ? -4.577 -3.974 -19.588 1.00 83.44 213 GLU A O 1
ATOM 1724 N N . VAL A 1 214 ? -4.388 -6.208 -19.564 1.00 87.56 214 VAL A N 1
ATOM 1725 C CA . VAL A 1 214 ? -5.774 -6.480 -19.958 1.00 87.56 214 VAL A CA 1
ATOM 1726 C C . VAL A 1 214 ? -6.486 -7.228 -18.839 1.00 87.56 214 VAL A C 1
ATOM 1728 O O . VAL A 1 214 ? -5.986 -8.226 -18.321 1.00 87.56 214 VAL A O 1
ATOM 1731 N N . ARG A 1 215 ? -7.681 -6.759 -18.479 1.00 85.69 215 ARG A N 1
ATOM 1732 C CA . ARG A 1 215 ? -8.614 -7.451 -17.594 1.00 85.69 215 ARG A CA 1
ATOM 1733 C C . ARG A 1 215 ? -9.576 -8.290 -18.428 1.00 85.69 215 ARG A C 1
ATOM 1735 O O . ARG A 1 215 ? -10.243 -7.779 -19.322 1.00 85.69 215 ARG A O 1
ATOM 1742 N N . VAL A 1 216 ? -9.682 -9.570 -18.092 1.00 88.94 216 VAL A N 1
ATOM 1743 C CA . VAL A 1 216 ? -10.669 -10.471 -18.694 1.00 88.94 216 VAL A CA 1
ATOM 1744 C C . VAL A 1 216 ? -12.001 -10.302 -17.967 1.00 88.94 216 VAL A C 1
ATOM 1746 O O . VAL A 1 216 ? -12.065 -10.472 -16.749 1.00 88.94 216 VAL A O 1
ATOM 1749 N N . GLN A 1 217 ? -13.062 -9.968 -18.698 1.00 88.75 217 GLN A N 1
ATOM 1750 C CA . GLN A 1 217 ? -14.427 -9.985 -18.182 1.00 88.75 217 GLN A CA 1
ATOM 1751 C C . GLN A 1 217 ? -15.061 -11.336 -18.502 1.00 88.75 217 GLN A C 1
ATOM 1753 O O . GLN A 1 217 ? -15.054 -11.774 -19.653 1.00 88.75 217 GLN A O 1
ATOM 1758 N N . LEU A 1 218 ? -15.595 -12.000 -17.479 1.00 89.19 218 LEU A N 1
ATOM 1759 C CA . LEU A 1 218 ? -16.228 -13.308 -17.607 1.00 89.19 218 LEU A CA 1
ATOM 1760 C C . LEU A 1 218 ? -17.747 -13.198 -17.442 1.00 89.19 218 LEU A C 1
ATOM 1762 O O . LEU A 1 218 ? -18.221 -12.414 -16.620 1.00 89.19 218 LEU A O 1
ATOM 1766 N N . ASP A 1 219 ? -18.492 -14.006 -18.196 1.00 90.62 219 ASP A N 1
ATOM 1767 C CA . ASP A 1 219 ? -19.935 -14.186 -18.009 1.00 90.62 219 ASP A CA 1
ATOM 1768 C C . ASP A 1 219 ? -20.252 -15.105 -16.804 1.00 90.62 219 ASP A C 1
ATOM 1770 O O . ASP A 1 219 ? -19.361 -15.684 -16.176 1.00 90.62 219 ASP A O 1
ATOM 1774 N N . GLU A 1 220 ? -21.538 -15.295 -16.487 1.00 90.19 220 GLU A N 1
ATOM 1775 C CA . GLU A 1 220 ? -21.987 -16.175 -15.389 1.00 90.19 220 GLU A CA 1
ATOM 1776 C C . GLU A 1 220 ? -21.533 -17.640 -15.538 1.00 90.19 220 GLU A C 1
ATOM 1778 O O . GLU A 1 220 ? -21.440 -18.378 -14.556 1.00 90.19 220 GLU A O 1
ATOM 1783 N N . LYS A 1 221 ? -21.237 -18.080 -16.767 1.00 91.31 221 LYS A N 1
ATOM 1784 C CA . LYS A 1 221 ? -20.756 -19.430 -17.090 1.00 91.31 221 LYS A CA 1
ATOM 1785 C C . LYS A 1 221 ? -19.225 -19.507 -17.144 1.00 91.31 221 LYS A C 1
ATOM 1787 O O . LYS A 1 221 ? -18.699 -20.564 -17.489 1.00 91.31 221 LYS A O 1
ATOM 1792 N N . LYS A 1 222 ? -18.522 -18.430 -16.774 1.00 86.88 222 LYS A N 1
ATOM 1793 C CA . LYS A 1 222 ? -17.062 -18.268 -16.839 1.00 86.88 222 LYS A CA 1
ATOM 1794 C C . LYS A 1 222 ? -16.473 -18.285 -18.257 1.00 86.88 222 LYS A C 1
ATOM 1796 O O . LYS A 1 222 ? -15.289 -18.576 -18.418 1.00 86.88 222 LYS A O 1
ATOM 1801 N N . ASN A 1 223 ? -17.256 -17.960 -19.285 1.00 91.94 223 ASN A N 1
ATOM 1802 C CA . ASN A 1 223 ? -16.718 -17.702 -20.623 1.00 91.94 223 ASN A CA 1
ATOM 1803 C C . ASN A 1 223 ? -16.215 -16.262 -20.726 1.00 91.94 223 ASN A C 1
ATOM 1805 O O . ASN A 1 223 ? -16.741 -15.371 -20.062 1.00 91.94 223 ASN A O 1
ATOM 1809 N N . ILE A 1 224 ? -15.231 -16.027 -21.597 1.00 93.38 224 ILE A N 1
ATOM 1810 C CA . ILE A 1 224 ? -14.726 -14.680 -21.885 1.00 93.38 224 ILE A CA 1
ATOM 1811 C C . ILE A 1 224 ? -15.820 -13.882 -22.597 1.00 93.38 224 ILE A C 1
ATOM 1813 O O . ILE A 1 224 ? -16.196 -14.210 -23.722 1.00 93.38 224 ILE A O 1
ATOM 1817 N N . GLN A 1 225 ? -16.315 -12.843 -21.929 1.00 92.94 225 GLN A N 1
ATOM 1818 C CA . GLN A 1 225 ? -17.251 -11.871 -22.482 1.00 92.94 225 GLN A CA 1
ATOM 1819 C C . GLN A 1 225 ? -16.502 -10.729 -23.172 1.00 92.94 225 GLN A C 1
ATOM 1821 O O . GLN A 1 225 ? -16.887 -10.334 -24.269 1.00 92.94 225 GLN A O 1
ATOM 1826 N N . ASP A 1 226 ? -15.447 -10.213 -22.533 1.00 91.44 226 ASP A N 1
ATOM 1827 C CA . ASP A 1 226 ? -14.681 -9.074 -23.041 1.00 91.44 226 ASP A CA 1
ATOM 1828 C C . ASP A 1 226 ? -13.234 -9.052 -22.511 1.00 91.44 226 ASP A C 1
ATOM 1830 O O . ASP A 1 226 ? -12.890 -9.728 -21.534 1.00 91.44 226 ASP A O 1
ATOM 1834 N N . LEU A 1 227 ? -12.388 -8.260 -23.166 1.00 90.94 227 LEU A N 1
ATOM 1835 C CA . LEU A 1 227 ? -10.997 -7.985 -22.821 1.00 90.94 227 LEU A CA 1
ATOM 1836 C C . LEU A 1 227 ? -10.803 -6.471 -22.709 1.00 90.94 227 LEU A C 1
ATOM 1838 O O . LEU A 1 227 ? -10.660 -5.772 -23.710 1.00 90.94 227 LEU A O 1
ATOM 1842 N N . ILE A 1 228 ? -10.772 -5.969 -21.478 1.00 89.31 228 ILE A N 1
ATOM 1843 C CA . ILE A 1 228 ? -10.762 -4.534 -21.195 1.00 89.31 228 ILE A CA 1
ATOM 1844 C C . ILE A 1 228 ? -9.343 -4.109 -20.805 1.00 89.31 228 ILE A C 1
ATOM 1846 O O . ILE A 1 228 ? -8.831 -4.588 -19.788 1.00 89.31 228 ILE A O 1
ATOM 1850 N N . PRO A 1 229 ? -8.685 -3.212 -21.560 1.00 88.25 229 PRO A N 1
ATOM 1851 C CA . PRO A 1 229 ? -7.415 -2.630 -21.143 1.00 88.25 229 PRO A CA 1
ATOM 1852 C C . PRO A 1 229 ? -7.573 -1.895 -19.811 1.00 88.25 229 PRO A C 1
ATOM 1854 O O . PRO A 1 229 ? -8.502 -1.099 -19.642 1.00 88.25 229 PRO A O 1
ATOM 1857 N N . LYS A 1 230 ? -6.667 -2.147 -18.863 1.00 84.62 230 LYS A N 1
ATOM 1858 C CA . LYS A 1 230 ? -6.635 -1.390 -17.612 1.00 84.62 230 LYS A CA 1
ATOM 1859 C C . LYS A 1 230 ? -6.243 0.053 -17.915 1.00 84.62 230 LYS A C 1
ATOM 1861 O O . LYS A 1 230 ? -5.255 0.296 -18.603 1.00 84.62 230 LYS A O 1
ATOM 1866 N N . GLN A 1 231 ? -7.021 0.996 -17.397 1.00 85.88 231 GLN A N 1
ATOM 1867 C CA . GLN A 1 231 ? -6.671 2.408 -17.477 1.00 85.88 231 GLN A CA 1
ATOM 1868 C C . GLN A 1 231 ? -5.635 2.721 -16.391 1.00 85.88 231 GLN A C 1
ATOM 1870 O O . GLN A 1 231 ? -5.870 2.372 -15.228 1.00 85.88 231 GLN A O 1
ATOM 1875 N N . PRO A 1 232 ? -4.500 3.350 -16.734 1.00 87.69 232 PRO A N 1
ATOM 1876 C CA . PRO A 1 232 ? -3.585 3.855 -15.726 1.00 87.69 232 PRO A CA 1
ATOM 1877 C C . PRO A 1 232 ? -4.286 4.977 -14.954 1.00 87.69 232 PRO A C 1
ATOM 1879 O O . PRO A 1 232 ? -4.887 5.871 -15.546 1.00 87.69 232 PRO A O 1
ATOM 1882 N N . LEU A 1 233 ? -4.225 4.903 -13.627 1.00 93.19 233 LEU A N 1
ATOM 1883 C CA . LEU A 1 233 ? -4.761 5.920 -12.721 1.00 93.19 233 LEU A CA 1
ATOM 1884 C C . LEU A 1 233 ? -3.614 6.355 -11.822 1.00 93.19 233 LEU A C 1
ATOM 1886 O O . LEU A 1 233 ? -2.802 5.522 -11.421 1.00 93.19 233 LEU A O 1
ATOM 1890 N N . GLU A 1 234 ? -3.574 7.627 -11.460 1.00 95.50 234 GLU A N 1
ATOM 1891 C CA . GLU A 1 234 ? -2.510 8.177 -10.622 1.00 95.50 234 GLU A CA 1
ATOM 1892 C C . GLU A 1 234 ? -2.471 7.525 -9.230 1.00 95.50 234 GLU A C 1
ATOM 1894 O O . GLU A 1 234 ? -1.411 7.324 -8.632 1.00 95.50 234 GLU A O 1
ATOM 1899 N N . VAL A 1 235 ? -3.629 7.120 -8.713 1.00 95.38 235 VAL A N 1
ATOM 1900 C CA . VAL A 1 235 ? -3.705 6.386 -7.444 1.00 95.38 235 VAL A CA 1
ATOM 1901 C C . VAL A 1 235 ? -3.043 5.004 -7.501 1.00 95.38 235 VAL A C 1
ATOM 1903 O O . VAL A 1 235 ? -2.538 4.548 -6.475 1.00 95.38 235 VAL A O 1
ATOM 1906 N N . HIS A 1 236 ? -2.970 4.353 -8.672 1.00 94.69 236 HIS A N 1
ATOM 1907 C CA . HIS A 1 236 ? -2.199 3.111 -8.823 1.00 94.69 236 HIS A CA 1
ATOM 1908 C C . HIS A 1 236 ? -0.712 3.380 -8.571 1.00 94.69 236 HIS A C 1
ATOM 1910 O O . HIS A 1 236 ? -0.057 2.662 -7.816 1.00 94.69 236 HIS A O 1
ATOM 1916 N N . GLU A 1 237 ? -0.196 4.452 -9.169 1.00 94.06 237 GLU A N 1
ATOM 1917 C CA . GLU A 1 237 ? 1.196 4.874 -9.026 1.00 94.06 237 GLU A CA 1
ATOM 1918 C C . GLU A 1 237 ? 1.482 5.324 -7.590 1.00 94.06 237 GLU A C 1
ATOM 1920 O O . GLU A 1 237 ? 2.528 5.003 -7.033 1.00 94.06 237 GLU A O 1
ATOM 1925 N N . THR A 1 238 ? 0.520 5.996 -6.953 1.00 97.44 238 THR A N 1
ATOM 1926 C CA . THR A 1 238 ? 0.614 6.427 -5.553 1.00 97.44 238 THR A CA 1
ATOM 1927 C C . THR A 1 238 ? 0.837 5.244 -4.614 1.00 97.44 238 THR A C 1
ATOM 1929 O O . THR A 1 238 ? 1.783 5.253 -3.824 1.00 97.44 238 THR A O 1
ATOM 1932 N N . VAL A 1 239 ? 0.009 4.199 -4.719 1.00 97.44 239 VAL A N 1
ATOM 1933 C CA . VAL A 1 239 ? 0.180 2.974 -3.920 1.00 97.44 239 VAL A CA 1
ATOM 1934 C C . VAL A 1 239 ? 1.506 2.286 -4.264 1.00 97.44 239 VAL A C 1
ATOM 1936 O O . VAL A 1 239 ? 2.257 1.914 -3.359 1.00 97.44 239 VAL A O 1
ATOM 1939 N N . ALA A 1 240 ? 1.844 2.178 -5.555 1.00 96.31 240 ALA A N 1
ATOM 1940 C CA . ALA A 1 240 ? 3.084 1.551 -6.005 1.00 96.31 240 ALA A CA 1
ATOM 1941 C C . ALA A 1 240 ? 4.338 2.232 -5.427 1.00 96.31 240 ALA A C 1
ATOM 1943 O O . ALA A 1 240 ? 5.225 1.543 -4.920 1.00 96.31 240 ALA A O 1
ATOM 1944 N N . GLU A 1 241 ? 4.407 3.567 -5.428 1.00 97.75 241 GLU A N 1
ATOM 1945 C CA . GLU A 1 241 ? 5.540 4.312 -4.865 1.00 97.75 241 GLU A CA 1
ATOM 1946 C C . GLU A 1 241 ? 5.712 4.060 -3.367 1.00 97.75 241 GLU A C 1
ATOM 1948 O O . GLU A 1 241 ? 6.839 3.897 -2.893 1.00 97.75 241 GLU A O 1
ATOM 1953 N N . PHE A 1 242 ? 4.619 3.960 -2.607 1.00 98.50 242 PHE A N 1
ATOM 1954 C CA . PHE A 1 242 ? 4.711 3.654 -1.181 1.00 98.50 242 PHE A CA 1
ATOM 1955 C C . PHE A 1 242 ? 5.133 2.217 -0.906 1.00 98.50 242 PHE A C 1
ATOM 1957 O O . PHE A 1 242 ? 5.932 1.992 0.006 1.00 98.50 242 PHE A O 1
ATOM 1964 N N . MET A 1 243 ? 4.687 1.255 -1.716 1.00 98.25 243 MET A N 1
ATOM 1965 C CA . MET A 1 243 ? 5.166 -0.125 -1.616 1.00 98.25 243 MET A CA 1
ATOM 1966 C C . MET A 1 243 ? 6.648 -0.237 -1.989 1.00 98.25 243 MET A C 1
ATOM 1968 O O . MET A 1 243 ? 7.410 -0.922 -1.302 1.00 98.25 243 MET A O 1
ATOM 1972 N N . ILE A 1 244 ? 7.101 0.470 -3.029 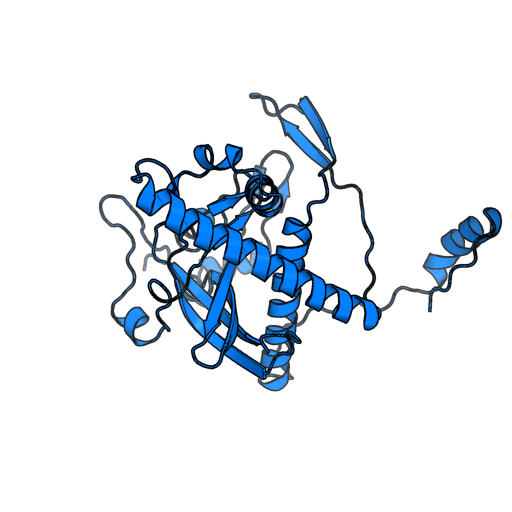1.00 98.00 244 ILE A N 1
ATOM 1973 C CA . ILE A 1 244 ? 8.522 0.550 -3.399 1.00 98.00 244 ILE A CA 1
ATOM 1974 C C . ILE A 1 244 ? 9.332 1.177 -2.257 1.00 98.00 244 ILE A C 1
ATOM 1976 O O . ILE A 1 244 ? 10.370 0.631 -1.870 1.00 98.00 244 ILE A O 1
ATOM 1980 N N . LEU A 1 245 ? 8.851 2.280 -1.677 1.00 98.12 245 LEU A N 1
ATOM 1981 C CA . LEU A 1 245 ? 9.501 2.966 -0.562 1.00 98.12 245 LEU A CA 1
ATOM 1982 C C . LEU A 1 245 ? 9.603 2.064 0.676 1.00 98.12 245 LEU A C 1
ATOM 1984 O O . LEU A 1 245 ? 10.683 1.944 1.260 1.00 98.12 245 LEU A O 1
ATOM 1988 N N . ALA A 1 246 ? 8.513 1.392 1.054 1.00 98.62 246 ALA A N 1
ATOM 1989 C CA . ALA A 1 246 ? 8.483 0.445 2.165 1.00 98.62 246 ALA A CA 1
ATOM 1990 C C . ALA A 1 246 ? 9.483 -0.696 1.953 1.00 98.62 246 ALA A C 1
ATOM 1992 O O . ALA A 1 246 ? 10.339 -0.932 2.810 1.00 98.62 246 ALA A O 1
ATOM 1993 N N . ASN A 1 247 ? 9.442 -1.340 0.783 1.00 98.56 247 ASN A N 1
ATOM 1994 C CA . ASN A 1 247 ? 10.360 -2.419 0.427 1.00 98.56 247 ASN A CA 1
ATOM 1995 C C . ASN A 1 247 ? 11.822 -1.961 0.459 1.00 98.56 247 ASN A C 1
ATOM 1997 O O . ASN A 1 247 ? 12.668 -2.667 1.007 1.00 98.56 247 ASN A O 1
ATOM 2001 N N . HIS A 1 248 ? 12.129 -0.770 -0.064 1.00 97.69 248 HIS A N 1
ATOM 2002 C CA . HIS A 1 248 ? 13.477 -0.203 -0.034 1.00 97.69 248 HIS A CA 1
ATOM 2003 C C . HIS A 1 248 ? 13.996 -0.022 1.400 1.00 97.69 248 HIS A C 1
ATOM 2005 O O . HIS A 1 248 ? 1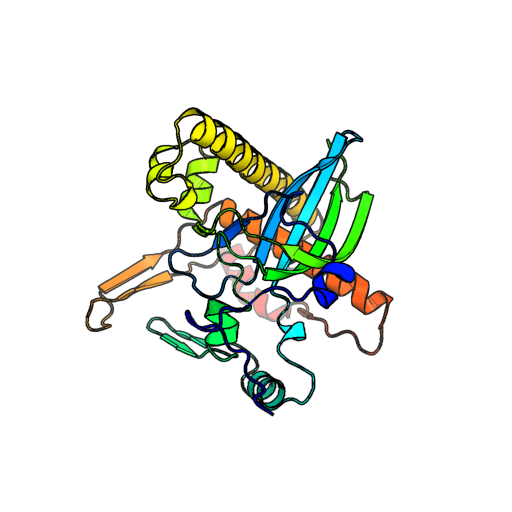5.110 -0.443 1.724 1.00 97.69 248 HIS A O 1
ATOM 2011 N N . TRP A 1 249 ? 13.191 0.580 2.276 1.00 98.44 249 TRP A N 1
ATOM 2012 C CA . TRP A 1 249 ? 13.592 0.849 3.657 1.00 98.44 249 TRP A CA 1
ATOM 2013 C C . TRP A 1 249 ? 13.703 -0.420 4.501 1.00 98.44 249 TRP A C 1
ATOM 2015 O O . TRP A 1 249 ? 14.658 -0.554 5.269 1.00 98.44 249 TRP A O 1
ATOM 2025 N N . VAL A 1 250 ? 12.798 -1.385 4.319 1.00 98.50 250 VAL A N 1
ATOM 2026 C CA . VAL A 1 250 ? 12.907 -2.698 4.969 1.00 98.50 250 VAL A CA 1
ATOM 2027 C C . VAL A 1 250 ? 14.145 -3.438 4.472 1.00 98.50 250 VAL A C 1
ATOM 2029 O O . VAL A 1 250 ? 14.921 -3.904 5.304 1.00 98.50 250 VAL A O 1
ATOM 2032 N N . ALA A 1 251 ? 14.389 -3.483 3.157 1.00 98.62 251 ALA A N 1
ATOM 2033 C CA . ALA A 1 251 ? 15.578 -4.103 2.569 1.00 98.62 251 ALA A CA 1
ATOM 2034 C C . ALA A 1 251 ? 16.870 -3.516 3.153 1.00 98.62 251 ALA A C 1
ATOM 2036 O O . ALA A 1 251 ? 17.749 -4.259 3.594 1.00 98.62 251 ALA A O 1
ATOM 2037 N N . LYS A 1 252 ? 16.954 -2.182 3.239 1.00 98.12 252 LYS A N 1
ATOM 2038 C CA . LYS A 1 252 ? 18.067 -1.485 3.890 1.00 98.12 252 LYS A CA 1
ATOM 2039 C C . LYS A 1 252 ? 18.210 -1.910 5.352 1.00 98.12 252 LYS A C 1
ATOM 2041 O O . LYS A 1 252 ? 19.293 -2.312 5.769 1.00 98.12 252 LYS A O 1
ATOM 2046 N N . LYS A 1 253 ? 17.117 -1.887 6.120 1.00 98.25 253 LYS A N 1
ATOM 2047 C CA . LYS A 1 253 ? 17.126 -2.215 7.550 1.00 98.25 253 LYS A CA 1
ATOM 2048 C C . LYS A 1 253 ? 17.585 -3.649 7.822 1.00 98.25 253 LYS A C 1
ATOM 2050 O O . LYS A 1 253 ? 18.399 -3.863 8.727 1.00 98.25 253 LYS A O 1
ATOM 2055 N N . ILE A 1 254 ? 17.069 -4.629 7.079 1.00 98.31 254 ILE A N 1
ATOM 2056 C CA . ILE A 1 254 ? 17.432 -6.039 7.277 1.00 98.31 254 ILE A CA 1
ATOM 2057 C C . ILE A 1 254 ? 18.852 -6.326 6.795 1.00 98.31 254 ILE A C 1
ATOM 2059 O O . ILE A 1 254 ? 19.538 -7.110 7.436 1.00 98.31 254 ILE A O 1
ATOM 2063 N N . TRP A 1 255 ? 19.325 -5.663 5.736 1.00 98.19 255 TRP A N 1
ATOM 2064 C CA . TRP A 1 255 ? 20.705 -5.802 5.272 1.00 98.19 255 TRP A CA 1
ATOM 2065 C C . TRP A 1 255 ? 21.704 -5.210 6.274 1.00 98.19 255 TRP A C 1
ATOM 2067 O O . TRP A 1 255 ? 22.684 -5.865 6.611 1.00 98.19 255 TRP A O 1
ATOM 2077 N N . GLU A 1 256 ? 21.426 -4.021 6.819 1.00 97.81 256 GLU A N 1
ATOM 2078 C CA . GLU A 1 256 ? 22.266 -3.395 7.853 1.00 97.81 256 GLU A CA 1
ATOM 2079 C C . GLU A 1 256 ? 22.310 -4.228 9.143 1.00 97.81 256 GLU A C 1
ATOM 2081 O O . GLU A 1 256 ? 23.334 -4.273 9.822 1.00 97.81 256 GLU A O 1
ATOM 2086 N N . SER A 1 257 ? 21.199 -4.886 9.492 1.00 98.12 257 SER A N 1
ATOM 2087 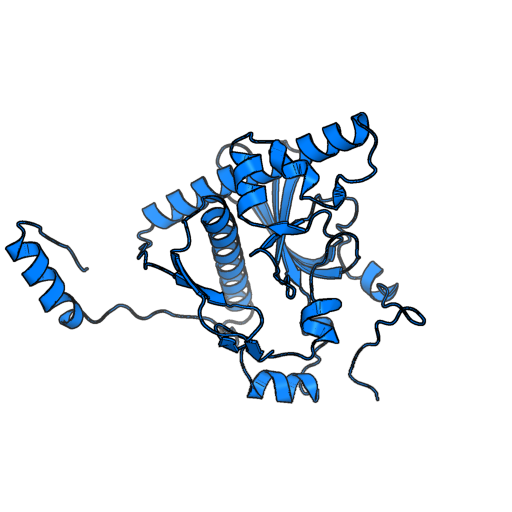C CA . SER A 1 257 ? 21.082 -5.656 10.739 1.00 98.12 257 SER A CA 1
ATOM 2088 C C . SER A 1 257 ? 21.573 -7.105 10.591 1.00 98.12 257 SER A C 1
ATOM 2090 O O . SER A 1 257 ? 22.136 -7.661 11.531 1.00 98.12 257 SER A O 1
ATOM 2092 N N . PHE A 1 258 ? 21.367 -7.717 9.422 1.00 97.75 258 PHE A N 1
ATOM 2093 C CA . PHE A 1 258 ? 21.624 -9.133 9.137 1.00 97.75 258 PHE A CA 1
ATOM 2094 C C . PHE A 1 258 ? 22.281 -9.323 7.753 1.00 97.75 258 PHE A C 1
ATOM 2096 O O . PHE A 1 258 ? 21.720 -9.993 6.881 1.00 97.75 258 PHE A O 1
ATOM 2103 N N . PRO A 1 259 ? 23.494 -8.791 7.523 1.00 97.12 259 PRO A N 1
ATOM 2104 C CA . PRO A 1 259 ? 24.104 -8.720 6.188 1.00 97.12 259 PRO A CA 1
ATOM 2105 C C . PRO A 1 259 ? 24.342 -10.082 5.517 1.00 97.12 259 PRO A C 1
ATOM 2107 O O . PRO A 1 259 ? 24.434 -10.159 4.296 1.00 97.12 259 PRO A O 1
ATOM 2110 N N . HIS A 1 260 ? 24.427 -11.165 6.295 1.00 97.56 260 HIS A N 1
ATOM 2111 C CA . HIS A 1 260 ? 24.656 -12.527 5.793 1.00 97.56 260 HIS A CA 1
ATOM 2112 C C . HIS A 1 260 ? 23.385 -13.388 5.718 1.00 97.56 260 HIS A C 1
ATOM 2114 O O . HIS A 1 260 ? 23.465 -14.553 5.337 1.00 97.56 260 HIS A O 1
ATOM 2120 N N . GLN A 1 261 ? 22.231 -12.849 6.123 1.00 97.19 261 GLN A N 1
ATOM 2121 C CA . GLN A 1 261 ? 20.963 -13.589 6.223 1.00 97.19 261 GLN A CA 1
ATOM 2122 C C . GLN A 1 261 ? 19.764 -12.809 5.659 1.00 97.19 261 GLN A C 1
ATOM 2124 O O . GLN A 1 261 ? 18.641 -13.307 5.683 1.00 97.19 261 GLN A O 1
ATOM 2129 N N . ALA A 1 262 ? 19.982 -11.595 5.151 1.00 97.75 262 ALA A N 1
ATOM 2130 C CA . ALA A 1 262 ? 18.944 -10.790 4.530 1.00 97.75 262 ALA A CA 1
ATOM 2131 C C . ALA A 1 262 ? 18.470 -11.421 3.212 1.00 97.75 262 ALA A C 1
ATOM 2133 O O . ALA A 1 262 ? 19.255 -11.617 2.283 1.00 97.75 262 ALA A O 1
ATOM 2134 N N . LEU A 1 263 ? 17.167 -11.691 3.117 1.00 97.69 263 LEU A N 1
ATOM 2135 C CA . LEU A 1 263 ? 16.523 -12.058 1.861 1.00 97.69 263 LEU A CA 1
ATOM 2136 C C . LEU A 1 263 ? 16.244 -10.784 1.058 1.00 97.69 263 LEU A C 1
ATOM 2138 O O . LEU A 1 263 ? 15.445 -9.947 1.473 1.00 97.69 263 LEU A O 1
ATOM 2142 N N . LEU A 1 264 ? 16.915 -10.638 -0.083 1.00 98.06 264 LEU A N 1
ATOM 2143 C CA . LEU A 1 264 ? 16.815 -9.469 -0.957 1.00 98.06 264 LEU A CA 1
ATOM 2144 C C . LEU A 1 264 ? 16.404 -9.882 -2.372 1.00 98.06 264 LEU A C 1
ATOM 2146 O O . LEU A 1 264 ? 16.636 -11.013 -2.799 1.00 98.06 264 LEU A O 1
ATOM 2150 N N . ARG A 1 265 ? 15.829 -8.935 -3.119 1.00 97.50 265 ARG A N 1
ATOM 2151 C CA . ARG A 1 265 ? 15.514 -9.083 -4.543 1.00 97.50 265 ARG A CA 1
ATOM 2152 C C . ARG A 1 265 ? 16.465 -8.222 -5.367 1.00 97.50 265 ARG A C 1
ATOM 2154 O O . ARG A 1 265 ? 16.590 -7.028 -5.113 1.00 97.50 265 ARG A O 1
ATOM 2161 N N . GLN A 1 266 ? 17.097 -8.817 -6.373 1.00 95.69 266 GLN A N 1
ATOM 2162 C CA . GLN A 1 266 ? 17.991 -8.127 -7.300 1.00 95.69 266 GLN A CA 1
ATOM 2163 C C . GLN A 1 266 ? 17.494 -8.295 -8.736 1.00 95.69 266 GLN A C 1
ATOM 2165 O O . GLN A 1 266 ? 17.024 -9.366 -9.114 1.00 95.69 266 GLN A O 1
ATOM 2170 N N . HIS A 1 267 ? 17.640 -7.242 -9.539 1.00 94.94 267 HIS A N 1
ATOM 2171 C CA . HIS A 1 267 ? 17.474 -7.285 -10.988 1.00 94.94 267 HIS A CA 1
ATOM 2172 C C . HIS A 1 267 ? 18.845 -7.019 -11.639 1.00 94.94 267 HIS A C 1
ATOM 2174 O O . HIS A 1 267 ? 19.365 -5.910 -11.502 1.00 94.94 267 HIS A O 1
ATOM 2180 N N . PRO A 1 268 ? 19.491 -8.025 -12.260 1.00 94.12 268 PRO A N 1
ATOM 2181 C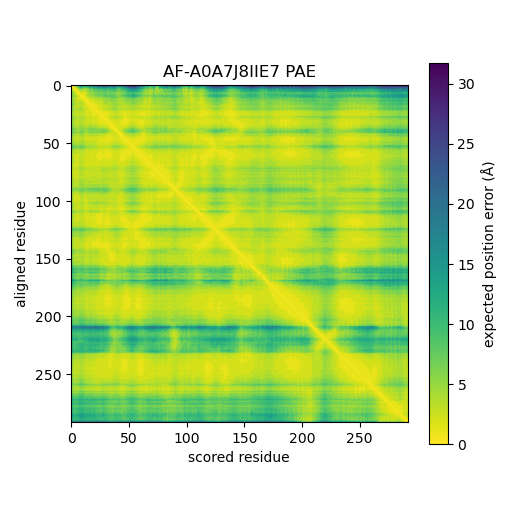 CA . PRO A 1 268 ? 20.753 -7.827 -12.972 1.00 94.12 268 PRO A CA 1
ATOM 2182 C C . PRO A 1 268 ? 20.601 -6.861 -14.159 1.00 94.12 268 PRO A C 1
ATOM 2184 O O . PRO A 1 268 ? 19.513 -6.781 -14.730 1.00 94.12 268 PRO A O 1
ATOM 2187 N N . PRO A 1 269 ? 21.670 -6.149 -14.564 1.00 92.12 269 PRO A N 1
ATOM 2188 C CA . PRO A 1 269 ? 21.616 -5.290 -15.742 1.00 92.12 269 PRO A CA 1
ATOM 2189 C C . PRO A 1 269 ? 21.317 -6.109 -17.011 1.00 92.12 269 PRO A C 1
ATOM 2191 O O . PRO A 1 269 ? 21.815 -7.232 -17.144 1.00 92.12 269 PRO A O 1
ATOM 2194 N N . PRO A 1 270 ? 20.543 -5.558 -17.963 1.00 91.94 270 PRO A N 1
ATOM 2195 C CA . PRO A 1 270 ? 20.221 -6.247 -19.206 1.00 91.94 270 PRO A CA 1
ATOM 2196 C C . PRO A 1 270 ? 21.466 -6.438 -20.080 1.00 91.94 270 PRO A C 1
ATOM 2198 O O . PRO A 1 270 ? 22.357 -5.584 -20.141 1.00 91.94 270 PRO A O 1
ATOM 2201 N N . HIS A 1 271 ? 21.516 -7.555 -20.806 1.00 92.88 271 HIS A N 1
ATOM 2202 C CA . HIS A 1 271 ? 22.596 -7.818 -21.751 1.00 92.88 271 HIS A CA 1
ATOM 2203 C C . HIS A 1 271 ? 22.499 -6.876 -22.956 1.00 92.88 271 HIS A C 1
ATOM 2205 O O . HIS A 1 271 ? 21.458 -6.766 -23.602 1.00 92.88 271 HIS A O 1
ATOM 2211 N N . GLN A 1 272 ? 23.611 -6.218 -23.297 1.00 93.12 272 GLN A N 1
ATOM 2212 C CA . GLN A 1 272 ? 23.647 -5.199 -24.356 1.00 93.12 272 GLN A CA 1
ATOM 2213 C C . GLN A 1 272 ? 23.300 -5.740 -25.754 1.00 93.12 272 GLN A C 1
ATOM 2215 O O . GLN A 1 272 ? 22.888 -4.983 -26.634 1.00 93.12 272 GLN A O 1
ATOM 2220 N N . GLU A 1 273 ? 23.450 -7.047 -25.966 1.00 92.56 273 GLU A N 1
ATOM 2221 C CA . GLU A 1 273 ? 23.081 -7.724 -27.211 1.00 92.56 273 GLU A CA 1
ATOM 2222 C C . GLU A 1 273 ? 21.567 -7.715 -27.474 1.00 92.56 273 GLU A C 1
ATOM 2224 O O . GLU A 1 273 ? 21.159 -7.594 -28.632 1.00 92.56 273 GLU A O 1
ATOM 2229 N N . PHE A 1 274 ? 20.737 -7.709 -26.423 1.00 92.94 274 PHE A N 1
ATOM 2230 C CA . PHE A 1 274 ? 19.273 -7.669 -26.540 1.00 92.94 274 PHE A CA 1
ATOM 2231 C C . PHE A 1 274 ? 18.735 -6.320 -27.035 1.00 92.94 274 PHE A C 1
ATOM 2233 O O . PHE A 1 274 ? 17.590 -6.235 -27.463 1.00 92.94 274 PHE A O 1
ATOM 2240 N N . PHE A 1 275 ? 19.561 -5.268 -27.047 1.00 95.06 275 PHE A N 1
ATOM 2241 C CA . PHE A 1 275 ? 19.177 -3.959 -27.584 1.00 95.06 275 PHE A CA 1
ATOM 2242 C C . PHE A 1 275 ? 19.606 -3.734 -29.039 1.00 95.06 275 PHE A C 1
ATOM 2244 O O . PHE A 1 275 ? 19.486 -2.620 -29.550 1.00 95.06 275 PHE A O 1
ATOM 2251 N N . SER A 1 276 ? 20.178 -4.734 -29.712 1.00 93.31 276 SER A N 1
ATOM 2252 C CA . SER A 1 276 ? 20.581 -4.616 -31.122 1.00 93.31 276 SER A CA 1
ATOM 2253 C C . SER A 1 276 ? 19.388 -4.266 -32.018 1.00 93.31 276 SER A C 1
ATOM 2255 O O . SER A 1 276 ? 19.376 -3.187 -32.611 1.00 93.31 276 SER A O 1
ATOM 2257 N N . GLU A 1 277 ? 18.350 -5.103 -32.011 1.00 94.12 277 GLU A N 1
ATOM 2258 C CA . GLU A 1 277 ? 17.128 -4.903 -32.799 1.00 94.12 277 GLU A CA 1
ATOM 2259 C C . GLU A 1 277 ? 16.420 -3.588 -32.454 1.00 94.12 277 GLU A C 1
ATOM 2261 O O . GLU A 1 277 ? 16.014 -2.847 -33.351 1.00 94.12 277 GLU A O 1
ATOM 2266 N N . LEU A 1 278 ? 16.331 -3.243 -31.162 1.00 94.44 278 LEU A N 1
ATOM 2267 C CA . LEU A 1 278 ? 15.728 -1.984 -30.716 1.00 94.44 278 LEU A CA 1
ATOM 2268 C C . LEU A 1 278 ? 16.461 -0.768 -31.303 1.00 94.44 278 LEU A C 1
ATOM 2270 O O . LEU A 1 278 ? 15.822 0.148 -31.824 1.00 94.44 278 LEU A O 1
ATOM 2274 N N . ARG A 1 279 ? 17.800 -0.759 -31.249 1.00 95.00 279 ARG A N 1
ATOM 2275 C CA . ARG A 1 279 ? 18.618 0.341 -31.784 1.00 95.00 279 ARG A CA 1
ATOM 2276 C C . ARG A 1 279 ? 18.509 0.444 -33.300 1.00 95.00 279 ARG A C 1
ATOM 2278 O O . ARG A 1 279 ? 18.448 1.556 -33.823 1.00 95.00 279 ARG A O 1
ATOM 2285 N N . GLU A 1 280 ? 18.467 -0.681 -34.008 1.00 94.56 280 GLU A N 1
ATOM 2286 C CA . GLU A 1 280 ? 18.276 -0.694 -35.461 1.00 94.56 280 GLU A CA 1
ATOM 2287 C C . GLU A 1 280 ? 16.894 -0.167 -35.857 1.00 94.56 280 GLU A C 1
ATOM 2289 O O . GLU A 1 280 ? 16.801 0.700 -36.730 1.00 94.56 280 GLU A O 1
ATOM 2294 N N . CYS A 1 281 ? 15.837 -0.602 -35.166 1.00 95.94 281 CYS A N 1
ATOM 2295 C CA . CYS A 1 281 ? 14.477 -0.112 -35.384 1.00 95.94 281 CYS A CA 1
ATOM 2296 C C . CYS A 1 281 ? 14.367 1.394 -35.114 1.00 95.94 281 CYS A C 1
ATOM 2298 O O . CYS A 1 281 ? 13.814 2.133 -35.933 1.00 95.94 281 CYS A O 1
ATOM 2300 N N . ALA A 1 282 ? 14.938 1.866 -34.003 1.00 95.88 282 ALA A N 1
ATOM 2301 C CA . ALA A 1 282 ? 14.975 3.283 -33.662 1.00 95.88 282 ALA A CA 1
ATOM 2302 C C . ALA A 1 282 ? 15.710 4.097 -34.735 1.00 95.88 282 ALA A C 1
ATOM 2304 O O . ALA A 1 282 ? 15.168 5.078 -35.248 1.00 95.88 282 ALA A O 1
ATOM 2305 N N . LYS A 1 283 ? 16.892 3.633 -35.161 1.00 96.44 283 LYS A N 1
ATOM 2306 C CA . LYS A 1 283 ? 17.692 4.280 -36.208 1.00 96.44 283 LYS A CA 1
ATOM 2307 C C . LYS A 1 283 ? 16.954 4.337 -37.545 1.00 96.44 283 LYS A C 1
ATOM 2309 O O . LYS A 1 283 ? 16.983 5.375 -38.203 1.00 96.44 283 LYS A O 1
ATOM 2314 N N . ALA A 1 284 ? 16.256 3.269 -37.934 1.00 96.94 284 ALA A N 1
ATOM 2315 C CA . ALA A 1 284 ? 15.437 3.236 -39.148 1.00 96.94 284 ALA A CA 1
ATOM 2316 C C . ALA A 1 284 ? 14.282 4.254 -39.116 1.00 96.94 284 ALA A C 1
ATOM 2318 O O . ALA A 1 284 ? 13.813 4.699 -40.163 1.00 96.94 284 ALA A O 1
ATOM 2319 N N . LYS A 1 285 ? 13.839 4.648 -37.917 1.00 96.88 285 LYS A N 1
ATOM 2320 C CA . LYS A 1 285 ? 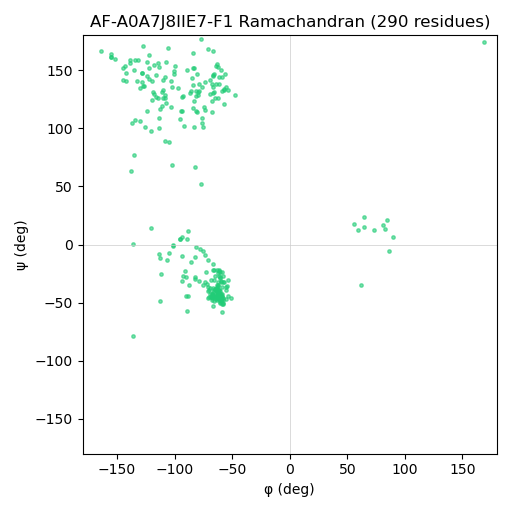12.839 5.698 -37.687 1.00 96.88 285 LYS A CA 1
ATOM 2321 C C . LYS A 1 285 ? 13.443 7.078 -37.394 1.00 96.88 285 LYS A C 1
ATOM 2323 O O . LYS A 1 285 ? 12.691 8.012 -37.146 1.00 96.88 285 LYS A O 1
ATOM 2328 N N . GLY A 1 286 ? 14.768 7.227 -37.468 1.00 96.69 286 GLY A N 1
ATOM 2329 C CA . GLY A 1 286 ? 15.464 8.497 -37.242 1.00 96.69 286 GLY A CA 1
ATOM 2330 C C . GLY A 1 286 ? 15.726 8.836 -35.772 1.00 96.69 286 GLY A C 1
ATOM 2331 O O . GLY A 1 286 ? 16.095 9.968 -35.475 1.00 96.69 286 GLY A O 1
ATOM 2332 N N . PHE A 1 287 ? 15.564 7.877 -34.858 1.00 96.31 287 PHE A N 1
ATOM 2333 C CA . PHE A 1 287 ? 15.847 8.042 -33.434 1.00 96.31 287 PHE A CA 1
ATOM 2334 C C . PHE A 1 287 ? 17.204 7.444 -33.053 1.00 96.31 287 PHE A C 1
ATOM 2336 O O . PHE A 1 287 ? 17.655 6.447 -33.619 1.00 96.31 287 PHE A O 1
ATOM 2343 N N . PHE A 1 288 ? 17.836 8.041 -32.045 1.00 94.50 288 PHE A N 1
ATOM 2344 C CA . PHE A 1 288 ? 18.996 7.484 -31.358 1.00 94.50 288 PHE A CA 1
ATOM 2345 C C . PHE A 1 288 ? 18.581 7.102 -29.936 1.00 94.50 288 PHE A C 1
ATOM 2347 O O . PHE A 1 288 ? 17.957 7.908 -29.250 1.00 94.50 288 PHE A O 1
ATOM 2354 N N . ILE A 1 289 ? 18.915 5.885 -29.509 1.00 93.25 289 ILE A N 1
ATOM 2355 C CA . ILE A 1 289 ? 18.630 5.381 -28.161 1.00 93.25 289 ILE A CA 1
ATOM 2356 C C . ILE A 1 289 ? 19.960 5.034 -27.496 1.00 93.25 289 ILE A C 1
ATOM 2358 O O . ILE A 1 289 ? 20.723 4.229 -28.040 1.00 93.25 289 ILE A O 1
ATOM 2362 N N . ASP A 1 290 ? 20.210 5.631 -26.329 1.00 90.94 290 ASP A N 1
ATOM 2363 C CA . ASP A 1 290 ? 21.273 5.198 -25.424 1.00 90.94 290 ASP A CA 1
ATOM 2364 C C . ASP A 1 290 ? 20.747 4.074 -24.524 1.00 90.94 290 ASP A C 1
ATOM 2366 O O . ASP A 1 290 ? 19.643 4.155 -23.989 1.00 90.94 290 ASP A O 1
ATOM 2370 N N . THR A 1 291 ? 21.517 2.999 -24.417 1.00 88.56 291 THR A N 1
ATOM 2371 C CA . THR A 1 291 ? 21.141 1.764 -23.711 1.00 88.56 291 THR A CA 1
ATOM 2372 C C . THR A 1 291 ? 22.110 1.444 -22.575 1.00 88.56 291 THR A C 1
ATOM 2374 O O . THR A 1 291 ? 22.150 0.300 -22.110 1.00 88.56 291 THR A O 1
ATOM 2377 N N . ARG A 1 292 ? 22.947 2.414 -22.188 1.00 79.69 292 ARG A N 1
ATOM 2378 C CA . ARG A 1 292 ? 23.964 2.301 -21.141 1.00 79.69 292 ARG A CA 1
ATOM 2379 C C . ARG A 1 292 ? 23.692 3.225 -19.967 1.00 79.69 292 ARG A C 1
ATOM 2381 O O . ARG A 1 292 ? 23.124 4.311 -20.186 1.00 79.69 292 ARG A O 1
#

Nearest PDB structures (foldseek):
  9g8m-assembly1_M  TM=9.648E-01  e=9.977E-42  Homo sapiens
  9g8p-assembly1_M  TM=9.574E-01  e=1.578E-38  Homo sapiens
  4ro1-assembly2_B  TM=9.316E-01  e=2.116E-24  Schizosaccharomyces pombe 972h-
  2ix0-assembly1_A  TM=8.505E-01  e=6.344E-19  Escherichia coli
  2ix1-assembly1_A  TM=8.491E-01  e=4.725E-19  Escherichia coli

Secondary structure (DSSP, 8-state):
---S----SSS-----HHHHHHSEE-TTTS-EEEEE-TT-----EEEEEEE-TTS-EEEEEEEE-HHHHS-TTSHHHHHHHHH-S-EE-SS-EE-SS-HHIIIIISS--BTSEEEEEEEEEEE-TTT--EEEEEEEEEEEEBSEEEEHHHHHHHHTT-GGGGGG-GGGTT--HHHHHHHHHHHHHHHHHHHHHHHHHHHHHHHTT--------EEEEE-TTS-EEEEEEPPP-HHHHHHHHHHHHHHHHHHHHHHHH-TTT------PPPPGGGGHHHHHHHHHTT------

Organism: Rousettus aegyptiacus (NCBI:txid9407)

Mean predicted aligned error: 4.73 Å

Sequence (292 aa):
MCEMPVNTPENPWKVSPEEERERKDLRKTHLVFSIDPKGCEDVDDTLSVRTLNNGDLELGVHIADVTHFVAPNSYIDIEARTRATTYYLADRRYDMLPSILSADLCSLLGGVDRYAVSVMWELDKTSYEIKKVWYGRTIIRSSYKLFYEAAQELLDGNFNIIDDIPEFRDLDEKSRQAKLEDLVWAIGKLTDIARHVRAKRDRCGALELEGVEVRVQLDEKKNIQDLIPKQPLEVHETVAEFMILANHWVAKKIWESFPHQALLRQHPPPHQEFFSELRECAKAKGFFIDTR

Solvent-accessible surface area (backbone atoms only — not comparable to full-atom values): 17107 Å² total; per-residue (Å²): 130,82,78,69,84,66,72,40,96,91,50,60,68,71,87,49,77,66,55,63,72,74,27,53,77,33,56,88,80,48,66,30,29,32,74,37,64,84,85,68,55,60,39,49,57,31,40,32,57,48,76,43,98,89,60,29,31,38,43,36,44,37,30,40,37,50,68,78,70,44,45,89,85,35,75,64,35,54,49,28,64,71,53,71,51,61,49,80,54,87,90,50,71,48,68,37,55,61,60,70,41,41,55,44,65,31,16,58,48,51,80,39,82,33,54,23,41,32,44,35,34,38,22,41,69,82,79,60,49,77,76,45,79,48,76,50,52,28,34,39,30,19,66,38,72,39,28,46,68,54,55,39,34,44,65,76,68,44,67,82,55,50,82,77,40,73,83,52,58,97,51,56,72,68,63,38,50,55,53,48,54,54,50,43,49,39,53,46,51,49,43,54,51,25,54,52,53,47,57,51,44,44,75,70,70,56,83,87,83,89,73,92,52,69,45,67,40,62,45,99,85,70,46,84,71,46,77,44,70,64,77,90,51,71,55,57,54,28,54,48,45,51,53,52,50,51,51,51,54,50,50,50,52,40,36,77,75,33,73,92,72,50,87,78,88,83,80,80,84,81,64,75,74,79,46,48,67,56,44,51,56,34,44,78,72,76,43,87,74,87,91,125

Foldseek 3Di:
DPLDDDDDPVDHDDDDPVCVVVAAECAPPWQKADAAAPPDQQAFWIWTWDQDPVRWMKIKIWGFPLCVSDDPPDPLNVQLVVVVQWDDDQQDIDHSGPCCCRRPQRHLDAADKHKTWMKMFGAGNPLRDTPDIDTDIYIYHHNFHHYQVLLQCLLVVNCPCVVVTVSLPPDDPVVSVVVSVNSSVGSNVLLVSLVSLVVVVVVVPDDDDDDFDWRFDADPVRDGPDTHTDDDGSVVSSVVSVVVVVLVVVQVVCCVVPVPPRDDDDDDQDDPVVCPVVQVVQVVVVHHDDRD

Radius of gyration: 21.62 Å; Cα contacts (8 Å, |Δi|>4): 399; chains: 1; bounding box: 51×50×65 Å

pLDDT: mean 93.82, std 5.5, range [51.44, 98.88]